Protein AF-A0A7C5RMR7-F1 (afdb_monomer)

Structure (mmCIF, N/CA/C/O backbone):
data_AF-A0A7C5RMR7-F1
#
_entry.id   AF-A0A7C5RMR7-F1
#
loop_
_atom_site.group_PDB
_atom_site.id
_atom_site.type_symbol
_atom_site.label_atom_id
_atom_site.label_alt_id
_atom_site.label_comp_id
_atom_site.label_asym_id
_atom_site.label_entity_id
_atom_site.label_seq_id
_atom_site.pdbx_PDB_ins_code
_atom_site.Cartn_x
_atom_site.Cartn_y
_atom_site.Cartn_z
_atom_site.occupancy
_atom_site.B_iso_or_equiv
_atom_site.auth_seq_id
_atom_site.auth_comp_id
_atom_site.auth_asym_id
_atom_site.auth_atom_id
_atom_site.pdbx_PDB_model_num
ATOM 1 N N . MET A 1 1 ? -46.443 -19.781 33.753 1.00 76.12 1 MET A N 1
ATOM 2 C CA . MET A 1 1 ? -45.156 -20.505 33.642 1.00 76.12 1 MET A CA 1
ATOM 3 C C . MET A 1 1 ? -45.357 -21.743 32.800 1.00 76.12 1 MET A C 1
ATOM 5 O O . MET A 1 1 ? -46.464 -22.269 32.804 1.00 76.12 1 MET A O 1
ATOM 9 N N . GLY A 1 2 ? -44.334 -22.173 32.066 1.00 89.31 2 GLY A N 1
ATOM 10 C CA . GLY A 1 2 ? -44.415 -23.338 31.183 1.00 89.31 2 GLY A CA 1
ATOM 11 C C . GLY A 1 2 ? -43.320 -23.345 30.118 1.00 89.31 2 GLY A C 1
ATOM 12 O O . GLY A 1 2 ? -42.591 -22.364 29.969 1.00 89.31 2 GLY A O 1
ATOM 13 N N . THR A 1 3 ? -43.222 -24.448 29.380 1.00 92.69 3 THR A N 1
ATOM 14 C CA . THR A 1 3 ? -42.296 -24.586 28.251 1.00 92.69 3 THR A CA 1
ATOM 15 C C . THR A 1 3 ? -43.021 -24.261 26.954 1.00 92.69 3 THR A C 1
ATOM 17 O O . THR A 1 3 ? -43.944 -24.967 26.552 1.00 92.69 3 THR A O 1
ATOM 20 N N . TYR A 1 4 ? -42.586 -23.193 26.301 1.00 93.50 4 TYR A N 1
ATOM 21 C CA . TYR A 1 4 ? -43.014 -22.802 24.964 1.00 93.50 4 TYR A CA 1
ATOM 22 C C . TYR A 1 4 ? -41.951 -23.224 23.961 1.00 93.50 4 TYR A C 1
ATOM 24 O O . TYR A 1 4 ? -40.821 -23.522 24.337 1.00 93.50 4 TYR A O 1
ATOM 32 N N . TYR A 1 5 ? -42.298 -23.247 22.681 1.00 93.94 5 TYR A N 1
ATOM 33 C CA . TYR A 1 5 ? -41.353 -23.620 21.640 1.00 93.94 5 TYR A CA 1
ATOM 34 C C . TYR A 1 5 ? -41.314 -22.555 20.562 1.00 93.94 5 TYR A C 1
ATOM 36 O O . TYR A 1 5 ? -42.356 -22.135 20.060 1.00 93.94 5 TYR A O 1
ATOM 44 N N . PHE A 1 6 ? -40.104 -22.167 20.185 1.00 93.88 6 PHE A N 1
ATOM 45 C CA . PHE A 1 6 ? -39.857 -21.440 18.954 1.00 93.88 6 PHE A CA 1
ATOM 46 C C . PHE A 1 6 ? -39.457 -22.434 17.875 1.00 93.88 6 PHE A C 1
ATOM 48 O O . PHE A 1 6 ? -38.632 -23.319 18.102 1.00 93.88 6 PHE A O 1
ATOM 55 N N . GLN A 1 7 ? -40.046 -22.285 16.698 1.00 96.25 7 GLN A N 1
ATOM 56 C CA . GLN A 1 7 ? -39.660 -23.040 15.520 1.00 96.25 7 GLN A CA 1
ATOM 57 C C . GLN A 1 7 ? -39.642 -22.086 14.338 1.00 96.25 7 GLN A C 1
ATOM 59 O O . GLN A 1 7 ? -40.607 -21.357 14.107 1.00 96.25 7 GLN A O 1
ATOM 64 N N . VAL A 1 8 ? -38.522 -22.055 13.625 1.00 94.56 8 VAL A N 1
ATOM 65 C CA . VAL A 1 8 ? -38.357 -21.194 12.460 1.00 94.56 8 VAL A CA 1
ATOM 66 C C . VAL A 1 8 ? -38.666 -22.014 11.221 1.00 94.56 8 VAL A C 1
ATOM 68 O O . VAL A 1 8 ? -38.107 -23.093 11.021 1.00 94.56 8 VAL A O 1
ATOM 71 N N . HIS A 1 9 ? -39.553 -21.487 10.386 1.00 93.56 9 HIS A N 1
ATOM 72 C CA . HIS A 1 9 ? -39.908 -22.080 9.106 1.00 93.56 9 HIS A CA 1
ATOM 73 C C . HIS A 1 9 ? -39.424 -21.162 7.990 1.00 93.56 9 HIS A C 1
ATOM 75 O O . HIS A 1 9 ? -39.854 -20.012 7.896 1.00 93.56 9 HIS A O 1
ATOM 81 N N . PHE A 1 10 ? -38.549 -21.683 7.136 1.00 91.31 10 PHE A N 1
ATOM 82 C CA . PHE A 1 10 ? -38.170 -21.042 5.887 1.00 91.31 10 PHE A CA 1
ATOM 83 C C . PHE A 1 10 ? -38.959 -21.714 4.764 1.00 91.31 10 PHE A C 1
ATOM 85 O O . PHE A 1 10 ? -38.684 -22.874 4.445 1.00 91.31 10 PHE A O 1
ATOM 92 N N . PRO A 1 11 ? -39.972 -21.043 4.188 1.00 93.75 11 PRO A N 1
ATOM 93 C CA . PRO A 1 11 ? -40.719 -21.611 3.080 1.00 93.75 11 PRO A CA 1
ATOM 94 C C . PRO A 1 11 ? -39.814 -21.747 1.856 1.00 93.75 11 PRO A C 1
ATOM 96 O O . PRO A 1 11 ? -38.889 -20.958 1.655 1.00 93.75 11 PRO A O 1
ATOM 99 N N . GLY A 1 12 ? -40.105 -22.742 1.020 1.00 93.88 12 GLY A N 1
ATOM 100 C CA . GLY A 1 12 ? -39.392 -22.908 -0.236 1.00 93.88 12 GLY A CA 1
ATOM 101 C C . GLY A 1 12 ? -39.639 -21.700 -1.135 1.00 93.88 12 GLY A C 1
ATOM 102 O O . GLY A 1 12 ? -40.786 -21.280 -1.301 1.00 93.88 12 GLY A O 1
ATOM 103 N N . GLN A 1 13 ? -38.580 -21.131 -1.706 1.00 94.75 13 GLN A N 1
ATOM 104 C CA . GLN A 1 13 ? -38.682 -19.911 -2.506 1.00 94.75 13 GLN A CA 1
ATOM 105 C C . GLN A 1 13 ? -37.748 -19.929 -3.711 1.00 94.75 13 GLN A C 1
ATOM 107 O O . GLN A 1 13 ? -36.613 -20.395 -3.645 1.00 94.75 13 GLN A O 1
ATOM 112 N N . ASN A 1 14 ? -38.223 -19.364 -4.819 1.00 93.00 14 ASN A N 1
ATOM 113 C CA . ASN A 1 14 ? -37.390 -19.093 -5.981 1.00 93.00 14 ASN A CA 1
ATOM 114 C C . ASN A 1 14 ? -36.712 -17.735 -5.816 1.00 93.00 14 ASN A C 1
ATOM 116 O O . ASN A 1 14 ? -37.390 -16.717 -5.677 1.00 93.00 14 ASN A O 1
ATOM 120 N N . TYR A 1 15 ? -35.386 -17.703 -5.909 1.00 90.12 15 TYR A N 1
ATOM 121 C CA . TYR A 1 15 ? -34.628 -16.460 -5.982 1.00 90.12 15 TYR A CA 1
ATOM 122 C C . TYR A 1 15 ? -33.803 -16.425 -7.265 1.00 90.12 15 TYR A C 1
ATOM 124 O O . TYR A 1 15 ? -33.104 -17.377 -7.606 1.00 90.12 15 TYR A O 1
ATOM 132 N N . THR A 1 16 ? -33.893 -15.315 -7.996 1.00 92.56 16 THR A N 1
ATOM 133 C CA . THR A 1 16 ? -33.165 -15.142 -9.257 1.00 92.56 16 THR A CA 1
ATOM 134 C C . THR A 1 16 ? -31.908 -14.320 -9.031 1.00 92.56 16 THR A C 1
ATOM 136 O O . THR A 1 16 ? -31.962 -13.094 -8.926 1.00 92.56 16 THR A O 1
ATOM 139 N N . TRP A 1 17 ? -30.765 -15.003 -9.008 1.00 87.50 17 TRP A N 1
ATOM 140 C CA . TRP A 1 17 ? -29.445 -14.387 -8.957 1.00 87.50 17 TRP A CA 1
ATOM 141 C C . TRP A 1 17 ? -29.139 -13.711 -10.291 1.00 87.50 17 TRP A C 1
ATOM 143 O O . TRP A 1 17 ? -28.815 -14.361 -11.285 1.00 87.50 17 TRP A O 1
ATOM 153 N N . ARG A 1 18 ? -29.248 -12.380 -10.311 1.00 89.00 18 ARG A N 1
ATOM 154 C CA . ARG A 1 18 ? -28.952 -11.556 -11.497 1.00 89.00 18 ARG A CA 1
ATOM 155 C C . ARG A 1 18 ? -27.457 -11.305 -11.688 1.00 89.00 18 ARG A C 1
ATOM 157 O O . ARG A 1 18 ? -27.029 -10.973 -12.789 1.00 89.00 18 ARG A O 1
ATOM 164 N N . VAL A 1 19 ? -26.673 -11.473 -10.626 1.00 84.25 19 VAL A N 1
ATOM 165 C CA . VAL A 1 19 ? -25.225 -11.260 -10.601 1.00 84.25 19 VAL A CA 1
ATOM 166 C C . VAL A 1 19 ? -24.580 -12.465 -9.929 1.00 84.25 19 VAL A C 1
ATOM 168 O O . VAL A 1 19 ? -25.069 -12.932 -8.901 1.00 84.25 19 VAL A O 1
ATOM 171 N N . ARG A 1 20 ? -23.491 -12.975 -10.510 1.00 79.19 20 ARG A N 1
ATOM 172 C CA . ARG A 1 20 ? -22.702 -14.050 -9.895 1.00 79.19 20 ARG A CA 1
ATOM 173 C C . ARG A 1 20 ? -22.032 -13.523 -8.634 1.00 79.19 20 ARG A C 1
ATOM 175 O O . ARG A 1 20 ? -21.370 -12.487 -8.673 1.00 79.19 20 ARG A O 1
ATOM 182 N N . THR A 1 21 ? -22.182 -14.241 -7.528 1.00 76.62 21 THR A N 1
ATOM 183 C CA . THR A 1 21 ? -21.484 -13.889 -6.287 1.00 76.62 21 THR A CA 1
ATOM 184 C C . THR A 1 21 ? -20.041 -14.382 -6.330 1.00 76.62 21 THR A C 1
ATOM 186 O O . THR A 1 21 ? -19.747 -15.430 -6.902 1.00 76.62 21 THR A O 1
ATOM 189 N N . THR A 1 22 ? -19.126 -13.653 -5.697 1.00 70.25 22 THR A N 1
ATOM 190 C CA . THR A 1 22 ? -17.705 -14.033 -5.621 1.00 70.25 22 THR A CA 1
ATOM 191 C C . THR A 1 22 ? -17.453 -15.250 -4.733 1.00 70.25 22 THR A C 1
ATOM 193 O O . THR A 1 22 ? -16.501 -15.983 -4.972 1.00 70.25 22 THR A O 1
ATOM 196 N N . ARG A 1 23 ? -18.295 -15.488 -3.718 1.00 73.00 23 ARG A N 1
ATOM 197 C CA . ARG A 1 23 ? -18.144 -16.616 -2.778 1.00 73.00 23 ARG A CA 1
ATOM 198 C C . ARG A 1 23 ? -18.863 -17.891 -3.223 1.00 73.00 23 ARG A C 1
ATOM 200 O O . ARG A 1 23 ? -18.540 -18.962 -2.727 1.00 73.00 23 ARG A O 1
ATOM 207 N N . ALA A 1 24 ? -19.809 -17.781 -4.151 1.00 77.00 24 ALA A N 1
ATOM 208 C CA . ALA A 1 24 ? -20.520 -18.909 -4.739 1.00 77.00 24 ALA A CA 1
ATOM 209 C C . ALA A 1 24 ? -20.857 -18.588 -6.210 1.00 77.00 24 ALA A C 1
ATOM 211 O O . ALA A 1 24 ? -21.999 -18.249 -6.533 1.00 77.00 24 ALA A O 1
ATOM 212 N N . PRO A 1 25 ? -19.862 -18.654 -7.117 1.00 75.88 25 PRO A N 1
ATOM 213 C CA . PRO A 1 25 ? -20.024 -18.269 -8.524 1.00 75.88 25 PRO A CA 1
ATOM 214 C C . PRO A 1 25 ? -20.948 -19.206 -9.320 1.00 75.88 25 PRO A C 1
ATOM 216 O O . PRO A 1 25 ? -21.359 -18.869 -10.436 1.00 75.88 25 PRO A O 1
ATOM 219 N N . THR A 1 26 ? -21.280 -20.364 -8.742 1.00 80.81 26 THR A N 1
ATOM 220 C CA . THR A 1 26 ? -22.278 -21.323 -9.229 1.00 80.81 26 THR A CA 1
ATOM 221 C C . THR A 1 26 ? -23.715 -20.862 -8.983 1.00 80.81 26 THR A C 1
ATOM 223 O O . THR A 1 26 ? -24.619 -21.342 -9.661 1.00 80.81 26 THR A O 1
ATOM 226 N N . LEU A 1 27 ? -23.942 -19.905 -8.073 1.00 81.75 27 LEU A N 1
ATOM 227 C CA . LEU A 1 27 ? -25.262 -19.322 -7.845 1.00 81.75 27 LEU A CA 1
ATOM 228 C C . LEU A 1 27 ? -25.542 -18.238 -8.900 1.00 81.75 27 LEU A C 1
ATOM 230 O O . LEU A 1 27 ? -25.147 -17.079 -8.750 1.00 81.75 27 LEU A O 1
ATOM 234 N N . TYR A 1 28 ? -26.188 -18.633 -10.001 1.00 85.62 28 TYR A N 1
ATOM 235 C CA . TYR A 1 28 ? -26.618 -17.744 -11.084 1.00 85.62 28 TYR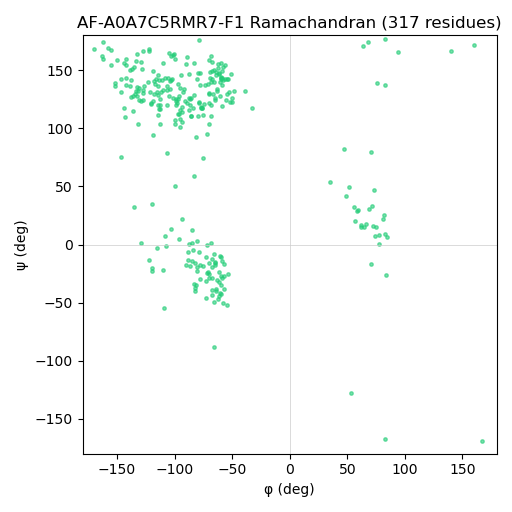 A CA 1
ATOM 236 C C . TYR A 1 28 ? -27.929 -18.227 -11.713 1.00 85.62 28 TYR A C 1
ATOM 238 O O . TYR A 1 28 ? -28.118 -19.425 -11.906 1.00 85.62 28 TYR A O 1
ATOM 246 N N . GLY A 1 29 ? -28.811 -17.293 -12.077 1.00 89.69 29 GLY A N 1
ATOM 247 C CA . GLY A 1 29 ? -30.147 -17.615 -12.579 1.00 89.69 29 GLY A CA 1
ATOM 248 C C . GLY A 1 29 ? -31.150 -17.889 -11.456 1.00 89.69 29 GLY A C 1
ATOM 249 O O . GLY A 1 29 ? -30.916 -17.549 -10.295 1.00 89.69 29 GLY A O 1
ATOM 250 N N . THR A 1 30 ? -32.310 -18.441 -11.808 1.00 92.62 30 THR A N 1
ATOM 251 C CA . THR A 1 30 ? -33.357 -18.782 -10.837 1.00 92.62 30 THR A CA 1
ATOM 252 C C . THR A 1 30 ? -32.990 -20.064 -10.106 1.00 92.62 30 THR A C 1
ATOM 254 O O . THR A 1 30 ? -32.881 -21.121 -10.718 1.00 92.62 30 THR A O 1
ATOM 257 N N . ILE A 1 31 ? -32.807 -19.953 -8.793 1.00 90.19 31 ILE A N 1
ATOM 258 C CA . ILE A 1 31 ? -32.494 -21.063 -7.899 1.00 90.19 31 ILE A CA 1
ATOM 259 C C . ILE A 1 31 ? -33.665 -21.241 -6.949 1.00 90.19 31 ILE A C 1
ATOM 261 O O . ILE A 1 31 ? -34.117 -20.281 -6.318 1.00 90.19 31 ILE A O 1
ATOM 265 N N . TYR A 1 32 ? -34.142 -22.477 -6.858 1.00 92.56 32 TYR A N 1
ATOM 266 C CA . TYR A 1 32 ? -35.108 -22.866 -5.849 1.00 92.56 32 TYR A CA 1
ATOM 267 C C . TYR A 1 32 ? -34.370 -23.205 -4.555 1.00 92.56 32 TYR A C 1
ATOM 269 O O . TYR A 1 32 ? -33.550 -24.119 -4.520 1.00 92.56 32 TYR A O 1
ATOM 277 N N . TYR A 1 33 ? -34.650 -22.443 -3.504 1.00 90.56 33 TYR A N 1
ATOM 278 C CA . TYR A 1 33 ? -34.232 -22.756 -2.147 1.00 90.56 33 TYR A CA 1
ATOM 279 C C . TYR A 1 33 ? -35.301 -23.645 -1.529 1.00 90.56 33 TYR A C 1
ATOM 281 O O . TYR A 1 33 ? -36.448 -23.216 -1.389 1.00 90.56 33 TYR A O 1
ATOM 289 N N . GLU A 1 34 ? -34.931 -24.881 -1.200 1.00 93.56 34 GLU A N 1
ATOM 290 C CA . GLU A 1 34 ? -35.843 -25.850 -0.598 1.00 93.56 34 GLU A CA 1
ATOM 291 C C . GLU A 1 34 ? -36.367 -25.356 0.759 1.00 93.56 34 GLU A C 1
ATOM 293 O O . GLU A 1 34 ? -35.651 -24.659 1.490 1.00 93.56 34 GLU A O 1
ATOM 298 N N . PRO A 1 35 ? -37.619 -25.697 1.114 1.00 95.38 35 PRO A N 1
ATOM 299 C CA . PRO A 1 35 ? -38.146 -25.373 2.426 1.00 95.38 35 PRO A CA 1
ATOM 300 C C . PRO A 1 35 ? -37.302 -26.047 3.505 1.00 95.38 35 PRO A C 1
ATOM 302 O O . PRO A 1 35 ? -36.938 -27.217 3.393 1.00 95.38 35 PRO A O 1
ATOM 305 N N . SER A 1 36 ? -37.046 -25.331 4.591 1.00 94.38 36 SER A N 1
ATOM 306 C CA . SER A 1 36 ? -36.402 -25.902 5.770 1.00 94.38 36 SER A CA 1
ATOM 307 C C . SER A 1 36 ? -37.120 -25.459 7.031 1.00 94.38 36 SER A C 1
ATOM 309 O O . SER A 1 36 ? -37.803 -24.435 7.082 1.00 94.38 36 SER A O 1
ATOM 311 N N . THR A 1 37 ? -37.027 -26.285 8.060 1.00 95.62 37 THR A N 1
ATOM 312 C CA . THR A 1 37 ? -37.648 -26.033 9.353 1.00 95.62 37 THR A CA 1
ATOM 313 C C . THR A 1 37 ? -36.619 -26.342 10.422 1.00 95.62 37 THR A C 1
ATOM 315 O O . THR A 1 37 ? -35.995 -27.401 10.381 1.00 95.62 37 THR A O 1
ATOM 318 N N . SER A 1 38 ? -36.417 -25.411 11.352 1.00 94.38 38 SER A N 1
ATOM 319 C CA . SER A 1 38 ? -35.501 -25.626 12.467 1.00 94.38 38 SER A CA 1
ATOM 320 C C . SER A 1 38 ? -36.048 -26.690 13.417 1.00 94.38 38 SER A C 1
ATOM 322 O O . SER A 1 38 ? -37.254 -26.959 13.471 1.00 94.38 38 SER A O 1
ATOM 324 N N . GLU A 1 39 ? -35.171 -27.235 14.250 1.00 95.50 39 GLU A N 1
ATOM 325 C CA . GLU A 1 39 ? -35.612 -27.918 15.459 1.00 95.50 39 GLU A CA 1
ATOM 326 C C . GLU A 1 39 ? -36.401 -26.953 16.359 1.00 95.50 39 GLU A C 1
ATOM 328 O O . GLU A 1 39 ? -36.273 -25.724 16.266 1.00 95.50 39 GLU A O 1
ATOM 333 N N . LYS A 1 40 ? -37.253 -27.513 17.219 1.00 95.56 40 LYS A N 1
ATOM 334 C CA . LYS A 1 40 ? -38.005 -26.731 18.201 1.00 95.56 40 LYS A CA 1
ATOM 335 C C . LYS A 1 40 ? -37.077 -26.332 19.341 1.00 95.56 40 LYS A C 1
ATOM 337 O O . LYS A 1 40 ? -36.604 -27.192 20.078 1.00 95.56 40 LYS A O 1
ATOM 342 N N . TYR A 1 41 ? -36.875 -25.034 19.523 1.00 94.31 41 TYR A N 1
ATOM 343 C CA . TYR A 1 41 ? -36.130 -24.502 20.655 1.00 94.31 41 TYR A CA 1
ATOM 344 C C . TYR A 1 41 ? -37.073 -24.246 21.831 1.00 94.31 41 TYR A C 1
ATOM 346 O O . TYR A 1 41 ? -38.036 -23.487 21.705 1.00 94.31 41 TYR A O 1
ATOM 354 N N . ALA A 1 42 ? -36.807 -24.884 22.968 1.00 94.56 42 ALA A N 1
ATOM 355 C CA . ALA A 1 42 ? -37.616 -24.743 24.171 1.00 94.56 42 ALA A CA 1
ATOM 356 C C . ALA A 1 42 ? -37.323 -23.411 24.884 1.00 94.56 42 ALA A C 1
ATOM 358 O O . ALA A 1 42 ? -36.215 -23.180 25.365 1.00 94.56 42 ALA A O 1
ATOM 359 N N . LEU A 1 43 ? -38.335 -22.553 25.006 1.00 88.56 43 LEU A N 1
ATOM 360 C CA . LEU A 1 43 ? -38.339 -21.403 25.903 1.00 88.56 43 LEU A CA 1
ATOM 361 C C . LEU A 1 43 ? -39.024 -21.788 27.214 1.00 88.56 43 LEU A C 1
ATOM 363 O O . LEU A 1 43 ? -40.247 -21.923 27.277 1.00 88.56 43 LEU A O 1
ATOM 367 N N . VAL A 1 44 ? -38.238 -21.923 28.275 1.00 91.00 44 VAL A N 1
ATOM 368 C CA . VAL A 1 44 ? -38.759 -22.177 29.620 1.00 91.00 44 VAL A CA 1
ATOM 369 C C . VAL A 1 44 ? -39.103 -20.844 30.280 1.00 91.00 44 VAL A C 1
ATOM 371 O O . VAL A 1 44 ? -38.222 -20.052 30.606 1.00 91.00 44 VAL A O 1
ATOM 374 N N . VAL A 1 45 ? -40.396 -20.585 30.477 1.00 88.25 45 VAL A N 1
ATOM 375 C CA . VAL A 1 45 ? -40.884 -19.391 31.178 1.00 88.25 45 VAL A CA 1
ATOM 376 C C . VAL A 1 45 ? -41.093 -19.735 32.650 1.00 88.25 45 VAL A C 1
ATOM 378 O O . VAL A 1 45 ? -42.062 -20.412 33.013 1.00 88.25 45 VAL A O 1
ATOM 381 N N . GLN A 1 46 ? -40.182 -19.247 33.484 1.00 88.44 46 GLN A N 1
ATOM 382 C CA . GLN A 1 46 ? -40.143 -19.444 34.935 1.00 88.44 46 GLN A CA 1
ATOM 383 C C . GLN A 1 46 ? -40.708 -18.237 35.708 1.00 88.44 46 GLN A C 1
ATOM 385 O O . GLN A 1 46 ? -40.810 -17.145 35.154 1.00 88.44 46 GLN A O 1
ATOM 390 N N . ALA A 1 47 ? -41.119 -18.448 36.969 1.00 86.50 47 ALA A N 1
ATOM 391 C CA . ALA A 1 47 ? -41.581 -17.381 37.875 1.00 86.50 47 ALA A CA 1
ATOM 392 C C . ALA A 1 47 ? -40.445 -16.434 38.209 1.00 86.50 47 ALA A C 1
ATOM 394 O O . ALA A 1 47 ? -40.589 -15.217 38.160 1.00 86.50 47 ALA A O 1
ATOM 395 N N . GLU A 1 48 ? -39.338 -17.059 38.600 1.00 87.31 48 GLU A N 1
ATOM 396 C CA . GLU A 1 48 ? -38.192 -16.376 39.146 1.00 87.31 48 GLU A CA 1
ATOM 397 C C . GLU A 1 48 ? -37.412 -15.768 37.992 1.00 87.31 48 GLU A C 1
ATOM 399 O O . GLU A 1 48 ? -37.006 -16.500 37.081 1.00 87.31 48 GLU A O 1
ATOM 404 N N . PRO A 1 49 ? -37.193 -14.447 37.985 1.00 81.12 49 PRO A N 1
ATOM 405 C CA . PRO A 1 49 ? -36.336 -13.823 36.998 1.00 81.12 49 PRO A CA 1
ATOM 406 C C . PRO A 1 49 ? -34.982 -14.533 36.981 1.00 81.12 49 PRO A C 1
ATOM 408 O O . PRO A 1 49 ? -34.369 -14.753 38.026 1.00 81.12 49 PRO A O 1
ATOM 411 N N . THR A 1 50 ? -34.494 -14.892 35.794 1.00 78.88 50 THR A N 1
ATOM 412 C CA . THR A 1 50 ? -33.095 -15.305 35.669 1.00 78.88 50 THR A CA 1
ATOM 413 C C . THR A 1 50 ? -32.206 -14.180 36.201 1.00 78.88 50 THR A C 1
ATOM 415 O O . THR A 1 50 ? -32.525 -13.009 35.950 1.00 78.88 50 THR A O 1
ATOM 418 N N . PRO A 1 51 ? -31.092 -14.494 36.887 1.00 79.69 51 PRO A N 1
ATOM 419 C CA . PRO A 1 51 ? -30.145 -13.475 37.308 1.00 79.69 51 PRO A CA 1
ATOM 420 C C . PRO A 1 51 ? -29.784 -12.596 36.113 1.00 79.69 51 PRO A C 1
ATOM 422 O O . PRO A 1 51 ? -29.405 -13.102 35.052 1.00 79.69 51 PRO A O 1
ATOM 425 N N . LYS A 1 52 ? -29.937 -11.276 36.260 1.00 78.06 52 LYS A N 1
ATOM 426 C CA . LYS A 1 52 ? -29.373 -10.352 35.275 1.00 78.06 52 LYS A CA 1
ATOM 427 C C . LYS A 1 52 ? -27.874 -10.617 35.225 1.00 78.06 52 LYS A C 1
ATOM 429 O O . LYS A 1 52 ? -27.273 -10.874 36.269 1.00 78.06 52 LYS A O 1
ATOM 434 N N . HIS A 1 53 ? -27.288 -10.562 34.030 1.00 75.56 53 HIS A N 1
ATOM 435 C CA . HIS A 1 53 ? -25.836 -10.609 33.916 1.00 75.56 53 HIS A CA 1
ATOM 436 C C . HIS A 1 53 ? -25.257 -9.571 34.890 1.00 75.56 53 HIS A C 1
ATOM 438 O O . HIS A 1 53 ? -25.669 -8.408 34.814 1.00 75.56 53 HIS A O 1
ATOM 444 N N . PRO A 1 54 ? -24.396 -9.978 35.838 1.00 79.06 54 PRO A N 1
ATOM 445 C CA . PRO A 1 54 ? -23.895 -9.065 36.849 1.00 79.06 54 PRO A CA 1
ATOM 446 C C . PRO A 1 54 ? -23.074 -7.969 36.173 1.00 79.06 54 PRO A C 1
ATOM 448 O O . PRO A 1 54 ? -22.419 -8.213 35.157 1.00 79.06 54 PRO A O 1
ATOM 451 N N . GLY A 1 55 ? -23.138 -6.763 36.723 1.00 77.38 55 GLY A N 1
ATOM 452 C CA . GLY A 1 55 ? -22.264 -5.686 36.286 1.00 77.38 55 GLY A CA 1
ATOM 453 C C . GLY A 1 55 ? -20.818 -5.932 36.705 1.00 77.38 55 GLY A C 1
ATOM 454 O O . GLY A 1 55 ? -20.558 -6.694 37.642 1.00 77.38 55 GLY A O 1
ATOM 455 N N . PHE A 1 56 ? -19.876 -5.287 36.023 1.00 82.50 56 PHE A N 1
ATOM 456 C CA . PHE A 1 56 ? -18.466 -5.375 36.387 1.00 82.50 56 PHE A CA 1
ATOM 457 C C . PHE A 1 56 ? -18.140 -4.338 37.470 1.00 82.50 56 PHE A C 1
ATOM 459 O O . PHE A 1 56 ? -18.424 -3.154 37.278 1.00 82.50 56 PHE A O 1
ATOM 466 N N . PRO A 1 57 ? -17.548 -4.739 38.613 1.00 83.38 57 PRO A N 1
ATOM 467 C CA . PRO A 1 57 ? -17.153 -3.781 39.639 1.00 83.38 57 PRO A CA 1
ATOM 468 C C . PRO A 1 57 ? -16.094 -2.823 39.087 1.00 83.38 57 PRO A C 1
ATOM 470 O O . PRO A 1 57 ? -15.315 -3.193 38.205 1.00 83.38 57 PRO A O 1
ATOM 473 N N . LEU A 1 58 ? -16.051 -1.602 39.620 1.00 78.50 58 LEU A N 1
ATOM 474 C CA . LEU A 1 58 ? -14.969 -0.664 39.325 1.00 78.50 58 LEU A CA 1
ATOM 475 C C . LEU A 1 58 ? -13.623 -1.252 39.787 1.00 78.50 58 LEU A C 1
ATOM 477 O O . LEU A 1 58 ? -13.586 -1.993 40.777 1.00 78.50 58 LEU A O 1
ATOM 481 N N . PRO A 1 59 ? -12.516 -0.944 39.091 1.00 71.44 59 PRO A N 1
ATOM 482 C CA . PRO A 1 59 ? -11.210 -1.437 39.485 1.00 71.44 59 PRO A CA 1
ATOM 483 C C . PRO A 1 59 ? -10.791 -0.761 40.795 1.00 71.44 59 PRO A C 1
ATOM 485 O O . PRO A 1 59 ? -11.057 0.418 41.011 1.00 71.44 59 PRO A O 1
ATOM 488 N N . GLN A 1 60 ? -10.115 -1.508 41.669 1.00 75.06 60 GLN A N 1
ATOM 489 C CA . GLN A 1 60 ? -9.453 -0.939 42.855 1.00 75.06 60 GLN A CA 1
ATOM 490 C C . GLN A 1 60 ? -8.018 -0.478 42.557 1.00 75.06 60 GLN A C 1
ATOM 492 O O . GLN A 1 60 ? -7.361 0.113 43.409 1.00 75.06 60 GLN A O 1
ATOM 497 N N . GLU A 1 61 ? -7.527 -0.769 41.354 1.00 65.06 61 GLU A N 1
ATOM 498 C CA . GLU A 1 61 ? -6.209 -0.393 40.856 1.00 65.06 61 GLU A CA 1
ATOM 499 C C . GLU A 1 61 ? -6.300 0.758 39.853 1.00 65.06 61 GLU A C 1
ATOM 501 O O . GLU A 1 61 ? -7.364 1.048 39.298 1.00 65.06 61 GLU A O 1
ATOM 506 N N . PHE A 1 62 ? -5.154 1.380 39.574 1.00 62.19 62 PHE A N 1
ATOM 507 C CA . PHE A 1 62 ? -5.052 2.351 38.496 1.00 62.19 62 PHE A CA 1
ATOM 508 C C . PHE A 1 62 ? -5.435 1.715 37.166 1.00 62.19 62 PHE A C 1
ATOM 510 O O . PHE A 1 62 ? -4.789 0.793 36.670 1.00 62.19 62 PHE A O 1
ATOM 517 N N . TRP A 1 63 ? -6.479 2.264 36.562 1.00 63.66 63 TRP A N 1
ATOM 518 C CA . TRP A 1 63 ? -6.886 1.899 35.227 1.00 63.66 63 TRP A CA 1
ATOM 519 C C . TRP A 1 63 ? -6.092 2.724 34.219 1.00 63.66 63 TRP A C 1
ATOM 521 O O . TRP A 1 63 ? -6.247 3.936 34.094 1.00 63.66 63 TRP A O 1
ATOM 531 N N . THR A 1 64 ? -5.207 2.043 33.508 1.00 55.94 64 THR A N 1
ATOM 532 C CA . THR A 1 64 ? -4.326 2.646 32.518 1.00 55.94 64 THR A CA 1
ATOM 533 C C . THR A 1 64 ? -4.571 2.034 31.157 1.00 55.94 64 THR A C 1
ATOM 535 O O . THR A 1 64 ? -3.590 1.899 30.461 1.00 55.94 64 THR A O 1
ATOM 538 N N . ARG A 1 65 ? -5.798 1.642 30.749 1.00 56.59 65 ARG A N 1
ATOM 539 C CA . ARG A 1 65 ? -6.109 0.979 29.445 1.00 56.59 65 ARG A CA 1
ATOM 540 C C . ARG A 1 65 ? -7.502 1.222 28.913 1.00 56.59 65 ARG A C 1
ATOM 542 O O . ARG A 1 65 ? -8.348 1.038 29.729 1.00 56.59 65 ARG A O 1
ATOM 549 N N . PRO A 1 66 ? -7.821 1.503 27.634 1.00 58.03 66 PRO A N 1
ATOM 550 C CA . PRO A 1 66 ? -9.214 1.737 27.200 1.00 58.03 66 PRO A CA 1
ATOM 551 C C . PRO A 1 66 ? -10.257 0.805 27.869 1.00 58.03 66 PRO A C 1
ATOM 553 O O . PRO A 1 66 ? -10.022 -0.401 27.981 1.00 58.03 66 PRO A O 1
ATOM 556 N N . VAL A 1 67 ? -11.365 1.361 28.388 1.00 65.81 67 VAL A N 1
ATOM 557 C CA . VAL A 1 67 ? -12.384 0.595 29.128 1.00 65.81 67 VAL A CA 1
ATOM 558 C C . VAL A 1 67 ? -13.090 -0.275 28.111 1.00 65.81 67 VAL A C 1
ATOM 560 O O . VAL A 1 67 ? -13.649 0.262 27.162 1.00 65.81 67 VAL A O 1
ATOM 563 N N . ASP A 1 68 ? -13.083 -1.594 28.283 1.00 67.50 68 ASP A N 1
ATOM 564 C CA . ASP A 1 68 ? -13.817 -2.466 27.370 1.00 67.50 68 ASP A CA 1
ATOM 565 C C . ASP A 1 68 ? -15.289 -2.022 27.298 1.00 67.50 68 ASP A C 1
ATOM 567 O O . ASP A 1 68 ? -15.944 -1.848 28.325 1.00 67.50 68 ASP A O 1
ATOM 571 N N . SER A 1 69 ? -15.814 -1.842 26.082 1.00 65.88 69 SER A N 1
ATOM 572 C CA . SER A 1 69 ? -17.199 -1.405 25.849 1.00 65.88 69 SER A CA 1
ATOM 573 C C . SER A 1 69 ? -18.264 -2.308 26.493 1.00 65.88 69 SER A C 1
ATOM 575 O O . SER A 1 69 ? -19.414 -1.904 26.650 1.00 65.88 69 SER A O 1
ATOM 577 N N . GLN A 1 70 ? -17.902 -3.533 26.881 1.00 72.62 70 GLN A N 1
ATOM 578 C CA . GLN A 1 70 ? -18.783 -4.450 27.597 1.00 72.62 70 GLN A CA 1
ATOM 579 C C . GLN A 1 70 ? -18.919 -4.124 29.096 1.00 72.62 70 GLN A C 1
ATOM 581 O O . GLN A 1 70 ? -19.891 -4.562 29.715 1.00 72.62 70 GLN A O 1
ATOM 586 N N . MET A 1 71 ? -18.005 -3.337 29.678 1.00 75.69 71 MET A N 1
ATOM 587 C CA . MET A 1 71 ? -18.008 -2.927 31.091 1.00 75.69 71 MET A CA 1
ATOM 588 C C . MET A 1 71 ? -18.925 -1.718 31.328 1.00 75.69 71 MET A C 1
ATOM 590 O O . MET A 1 71 ? -18.485 -0.665 31.780 1.00 75.69 71 MET A O 1
ATOM 594 N N . ARG A 1 72 ? -20.215 -1.858 31.000 1.00 72.50 72 ARG A N 1
ATOM 595 C CA . ARG A 1 72 ? -21.206 -0.761 30.976 1.00 72.50 72 ARG A CA 1
ATOM 596 C C . ARG A 1 72 ? -21.304 0.037 32.277 1.00 72.50 72 ARG A C 1
ATOM 598 O O . ARG A 1 72 ? -21.688 1.197 32.251 1.00 72.50 72 ARG A O 1
ATOM 605 N N . GLU A 1 73 ? -20.955 -0.564 33.410 1.00 78.69 73 GLU A N 1
ATOM 606 C CA . GLU A 1 73 ? -20.990 0.067 34.732 1.00 78.69 73 GLU A CA 1
ATOM 607 C C . GLU A 1 73 ? -19.877 1.112 34.938 1.00 78.69 73 GLU A C 1
ATOM 609 O O . GLU A 1 73 ? -19.917 1.871 35.903 1.00 78.69 73 GLU A O 1
ATOM 614 N N . TRP A 1 74 ? -18.901 1.180 34.028 1.00 74.94 74 TRP A N 1
ATOM 615 C CA . TRP A 1 74 ? -17.735 2.065 34.098 1.00 74.94 74 TRP A CA 1
ATOM 616 C C . TRP A 1 74 ? -17.942 3.399 33.350 1.00 74.94 74 TRP A C 1
ATOM 618 O O . TRP A 1 74 ? -16.983 4.085 33.002 1.00 74.94 74 TRP A O 1
ATOM 628 N N . TRP A 1 75 ? -19.196 3.807 33.135 1.00 63.72 75 TRP A N 1
ATOM 629 C CA . TRP A 1 75 ? -19.595 5.077 32.504 1.00 63.72 75 TRP A CA 1
ATOM 630 C C . TRP A 1 75 ? -19.109 6.342 33.253 1.00 63.72 75 TRP A C 1
ATOM 632 O O . TRP A 1 75 ? -19.150 7.446 32.710 1.00 63.72 75 TRP A O 1
ATOM 642 N N . VAL A 1 76 ? -18.565 6.174 34.465 1.00 65.94 76 VAL A N 1
ATOM 643 C CA . VAL A 1 76 ? -17.944 7.211 35.315 1.00 65.94 76 VAL A CA 1
ATOM 644 C C . VAL A 1 76 ? -16.580 7.721 34.819 1.00 65.94 76 VAL A C 1
ATOM 646 O O . VAL A 1 76 ? -15.978 8.579 35.467 1.00 65.94 76 VAL A O 1
ATOM 649 N N . ALA A 1 77 ? -16.079 7.197 33.692 1.00 62.22 77 ALA A N 1
ATOM 650 C CA . ALA A 1 77 ? -14.771 7.518 33.106 1.00 62.22 77 ALA A CA 1
ATOM 651 C C . ALA A 1 77 ? -14.625 8.972 32.601 1.00 62.22 77 ALA A C 1
ATOM 653 O O . ALA A 1 77 ? -13.520 9.394 32.273 1.00 62.22 77 ALA A O 1
ATOM 654 N N . GLY A 1 78 ? -15.717 9.744 32.587 1.00 57.78 78 GLY A N 1
ATOM 655 C CA . GLY A 1 78 ? -15.696 11.203 32.524 1.00 57.78 78 GLY A CA 1
ATOM 656 C C . GLY A 1 78 ? -15.263 11.827 31.205 1.00 57.78 78 GLY A C 1
ATOM 657 O O . GLY A 1 78 ? -14.162 12.357 31.089 1.00 57.78 78 GLY A O 1
ATOM 658 N N . ASN A 1 79 ? -16.194 11.873 30.256 1.00 56.19 79 ASN A N 1
ATOM 659 C CA . ASN A 1 79 ? -16.039 12.542 28.971 1.00 56.19 79 ASN A CA 1
ATOM 660 C C . ASN A 1 79 ? -17.055 13.686 28.825 1.00 56.19 79 ASN A C 1
ATOM 662 O O . ASN A 1 79 ? -18.223 13.529 29.177 1.00 56.19 79 ASN A O 1
ATOM 666 N N . TRP A 1 80 ? -16.616 14.827 28.293 1.00 54.22 80 TRP A N 1
ATOM 667 C CA . TRP A 1 80 ? -17.441 16.024 28.124 1.00 54.22 80 TRP A CA 1
ATOM 668 C C . TRP A 1 80 ? -17.204 16.634 26.745 1.00 54.22 80 TRP A C 1
ATOM 670 O O . TRP A 1 80 ? -16.068 16.910 26.366 1.00 54.22 80 TRP A O 1
ATOM 680 N N . LEU A 1 81 ? -18.282 16.872 25.996 1.00 49.59 81 LEU A N 1
ATOM 681 C CA . LEU A 1 81 ? -18.214 17.478 24.658 1.00 49.59 81 LEU A CA 1
ATOM 682 C C . LEU A 1 81 ? -18.113 19.014 24.691 1.00 49.59 81 LEU A C 1
ATOM 684 O O . LEU A 1 81 ? -17.792 19.631 23.678 1.00 49.59 81 LEU A O 1
ATOM 688 N N . ALA A 1 82 ? -18.414 19.624 25.838 1.00 50.78 82 ALA A N 1
ATOM 689 C CA . ALA A 1 82 ? -18.327 21.054 26.115 1.00 50.78 82 ALA A CA 1
ATOM 690 C C . ALA A 1 82 ? -18.216 21.274 27.633 1.00 50.78 82 ALA A C 1
ATOM 692 O O . ALA A 1 82 ? -18.452 20.343 28.408 1.00 50.78 82 ALA A O 1
ATOM 693 N N . ASP A 1 83 ? -17.905 22.503 28.053 1.00 57.00 83 ASP A N 1
ATOM 694 C CA . ASP A 1 83 ? -17.885 22.867 29.471 1.00 57.00 83 ASP A CA 1
ATOM 695 C C . ASP A 1 83 ? -19.244 22.553 30.122 1.00 57.00 83 ASP A C 1
ATOM 697 O O . ASP A 1 83 ? -20.280 23.042 29.647 1.00 57.00 83 ASP A O 1
ATOM 701 N N . PRO A 1 84 ? -19.285 21.752 31.203 1.00 57.53 84 PRO A N 1
ATOM 702 C CA . PRO A 1 84 ? -20.542 21.465 31.866 1.00 57.53 84 PRO A CA 1
ATOM 703 C C . PRO A 1 84 ? -21.084 22.745 32.527 1.00 57.53 84 PRO A C 1
ATOM 705 O O . PRO A 1 84 ? -20.302 23.539 33.066 1.00 57.53 84 PRO A O 1
ATOM 708 N N . PRO A 1 85 ? -22.411 22.978 32.521 1.00 60.81 85 PRO A N 1
ATOM 709 C CA . PRO A 1 85 ? -23.005 24.159 33.138 1.00 60.81 85 PRO A CA 1
ATOM 710 C C . PRO A 1 85 ? -22.544 24.347 34.588 1.00 60.81 85 PRO A C 1
ATOM 712 O O . PRO A 1 85 ? -22.697 23.464 35.430 1.00 60.81 85 PRO A O 1
ATOM 715 N N . GLY A 1 86 ? -21.957 25.510 34.879 1.00 73.94 86 GLY A N 1
ATOM 716 C CA . GLY A 1 86 ? -21.425 25.821 36.209 1.00 73.94 86 GLY A CA 1
ATOM 717 C C . GLY A 1 86 ? -20.140 25.073 36.587 1.00 73.94 86 GLY A C 1
ATOM 718 O O . GLY A 1 86 ? -19.811 25.041 37.769 1.00 73.94 86 GLY A O 1
ATOM 719 N N . LEU A 1 87 ? -19.427 24.476 35.618 1.00 67.06 87 LEU A N 1
ATOM 720 C CA . LEU A 1 87 ? -18.208 23.668 35.816 1.00 67.06 87 LEU A CA 1
ATOM 721 C C . LEU A 1 87 ? -18.400 22.487 36.780 1.00 67.06 87 LEU A C 1
ATOM 723 O O . LEU A 1 87 ? -17.444 21.942 37.331 1.00 67.06 87 LEU A O 1
ATOM 727 N N . TYR A 1 88 ? -19.652 22.088 36.983 1.00 70.56 88 TYR A N 1
ATOM 728 C CA . TYR A 1 88 ? -20.025 20.968 37.822 1.00 70.56 88 TYR A CA 1
ATOM 729 C C . TYR A 1 88 ? -20.150 19.717 36.954 1.00 70.56 88 TYR A C 1
ATOM 731 O O . TYR A 1 88 ? -20.974 19.673 36.047 1.00 70.56 88 TYR A O 1
ATOM 739 N N . ALA A 1 89 ? -19.328 18.707 37.238 1.00 58.50 89 ALA A N 1
ATOM 740 C CA . ALA A 1 89 ? -19.230 17.463 36.476 1.00 58.50 89 ALA A CA 1
ATOM 741 C C . ALA A 1 89 ? -19.881 16.297 37.252 1.00 58.50 89 ALA A C 1
ATOM 743 O O . ALA A 1 89 ? -19.170 15.531 37.912 1.00 58.50 89 ALA A O 1
ATOM 744 N N . PRO A 1 90 ? -21.224 16.170 37.252 1.00 61.25 90 PRO A N 1
ATOM 745 C CA . PRO A 1 90 ? -21.892 15.087 37.957 1.00 61.25 90 PRO A CA 1
ATOM 746 C C . PRO A 1 90 ? -21.524 13.734 37.343 1.00 61.25 90 PRO A C 1
ATOM 748 O O . PRO A 1 90 ? -21.317 13.617 36.138 1.00 61.25 90 PRO A O 1
ATOM 751 N N . TYR A 1 91 ? -21.489 12.707 38.192 1.00 62.44 91 TYR A N 1
ATOM 752 C CA . TYR A 1 91 ? -21.262 11.311 37.811 1.00 62.44 91 TYR A CA 1
ATOM 753 C C . TYR A 1 91 ? -19.876 10.952 37.252 1.00 62.44 91 TYR A C 1
ATOM 755 O O . TYR A 1 91 ? -19.691 9.867 36.704 1.00 6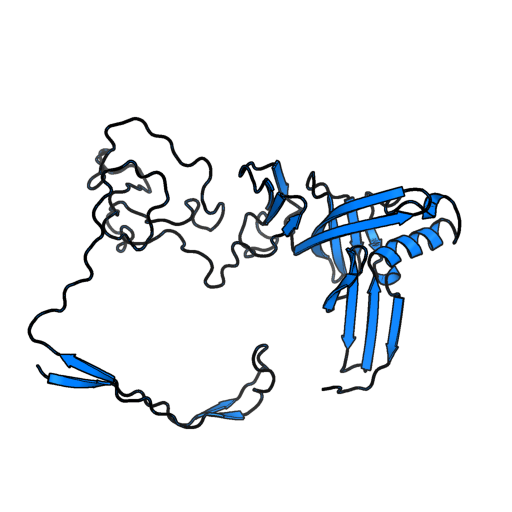2.44 91 TYR A O 1
ATOM 763 N N . ASN A 1 92 ? -18.885 11.811 37.477 1.00 61.22 92 ASN A N 1
ATOM 764 C CA . ASN A 1 92 ? -17.480 11.469 37.308 1.00 61.22 92 ASN A CA 1
ATOM 765 C C . ASN A 1 92 ? -16.862 11.094 38.650 1.00 61.22 92 ASN A C 1
ATOM 767 O O . ASN A 1 92 ? -17.076 11.781 39.651 1.00 61.22 92 ASN A O 1
ATOM 771 N N . VAL A 1 93 ? -16.035 10.051 38.660 1.00 60.41 93 VAL A N 1
ATOM 772 C CA . VAL A 1 93 ? -15.156 9.783 39.801 1.00 60.41 93 VAL A CA 1
ATOM 773 C C . VAL A 1 93 ? -13.802 10.398 39.491 1.00 60.41 93 VAL A C 1
ATOM 775 O O . VAL A 1 93 ? -13.021 9.874 38.700 1.00 60.41 93 VAL A O 1
ATOM 778 N N . GLY A 1 94 ? -13.577 11.562 40.096 1.00 53.47 94 GLY A N 1
ATOM 779 C CA . GLY A 1 94 ? -12.315 12.275 40.039 1.00 53.47 94 GLY A CA 1
ATOM 780 C C . GLY A 1 94 ? -11.215 11.464 40.737 1.00 53.47 94 GLY A C 1
ATOM 781 O O . GLY A 1 94 ? -11.376 11.104 41.900 1.00 53.47 94 GLY A O 1
ATOM 782 N N . PRO A 1 95 ? -10.112 11.151 40.066 1.00 50.91 95 PRO A N 1
ATOM 783 C CA . PRO A 1 95 ? -8.949 10.521 40.688 1.00 50.91 95 PRO A CA 1
ATOM 784 C C . PRO A 1 95 ? -8.275 11.440 41.721 1.00 50.91 95 PRO A C 1
ATOM 786 O O . PRO A 1 95 ? -8.095 12.631 41.480 1.00 50.91 95 PRO A O 1
ATOM 789 N N . GLU A 1 96 ? -7.843 10.885 42.856 1.00 59.88 96 GLU A N 1
ATOM 790 C CA . GLU A 1 96 ? -7.185 11.644 43.940 1.00 59.88 96 GLU A CA 1
ATOM 791 C C . GLU A 1 96 ? -5.660 11.827 43.742 1.00 59.88 96 GLU A C 1
ATOM 793 O O . GLU A 1 96 ? -4.950 12.234 44.660 1.00 59.88 96 GLU A O 1
ATOM 798 N N . THR A 1 97 ? -5.118 11.530 42.553 1.00 39.59 97 THR A N 1
ATOM 799 C CA . THR A 1 97 ? -3.664 11.540 42.280 1.00 39.59 97 THR A CA 1
ATOM 800 C C . THR A 1 97 ? -3.325 12.040 40.863 1.00 39.59 97 THR A C 1
ATOM 802 O O . THR A 1 97 ? -4.147 11.862 39.970 1.00 39.59 97 THR A O 1
ATOM 805 N N . PRO A 1 98 ? -2.110 12.570 40.598 1.00 38.34 98 PRO A N 1
ATOM 806 C CA . PRO A 1 98 ? -1.683 13.031 39.265 1.00 38.34 98 PRO A CA 1
ATOM 807 C C . PRO A 1 98 ? -1.692 11.928 38.183 1.00 38.34 98 PRO A C 1
ATOM 809 O O . PRO A 1 98 ? -1.312 10.791 38.457 1.00 38.34 98 PRO A O 1
ATOM 812 N N . HIS A 1 99 ? -2.068 12.268 36.941 1.00 43.28 99 HIS A N 1
ATOM 813 C CA . HIS A 1 99 ? -2.250 11.318 35.827 1.00 43.28 99 HIS A CA 1
ATOM 814 C C . HIS A 1 99 ? -1.047 11.137 34.909 1.00 43.28 99 HIS A C 1
ATOM 816 O O . HIS A 1 99 ? -0.380 12.101 34.540 1.00 43.28 99 HIS A O 1
ATOM 822 N N . LEU A 1 100 ? -0.895 9.906 34.411 1.00 36.62 100 LEU A N 1
ATOM 823 C CA . LEU A 1 100 ? -0.212 9.579 33.160 1.00 36.62 100 LEU A CA 1
ATOM 824 C C . LEU A 1 100 ? -1.258 9.031 32.174 1.00 36.62 100 LEU A C 1
ATOM 826 O O . LEU A 1 100 ? -1.876 8.000 32.435 1.00 36.62 100 LEU A O 1
ATOM 830 N N . LEU A 1 101 ? -1.477 9.741 31.064 1.00 42.72 101 LEU A N 1
ATOM 831 C CA . LEU A 1 101 ? -2.309 9.292 29.944 1.00 42.72 101 LEU A CA 1
ATOM 832 C C . LEU A 1 101 ? -1.505 8.388 28.999 1.00 42.72 101 LEU A C 1
ATOM 834 O O . LEU A 1 101 ? -0.280 8.463 28.925 1.00 42.72 101 LEU A O 1
ATOM 838 N N . TRP A 1 102 ? -2.223 7.545 28.258 1.00 45.22 102 TRP A N 1
ATOM 839 C CA . TRP A 1 102 ? -1.690 6.710 27.183 1.00 45.22 102 TRP A CA 1
ATOM 840 C C . TRP A 1 102 ? -0.821 7.508 26.217 1.00 45.22 102 TRP A C 1
ATOM 842 O O . TRP A 1 102 ? -1.244 8.544 25.714 1.00 45.22 102 TRP A O 1
ATOM 852 N N . ALA A 1 103 ? 0.366 6.986 25.902 1.00 48.94 103 ALA A N 1
ATOM 853 C CA . ALA A 1 103 ? 1.279 7.649 24.977 1.00 48.94 103 ALA A CA 1
ATOM 854 C C . ALA A 1 103 ? 0.778 7.633 23.520 1.00 48.94 103 ALA A C 1
ATOM 856 O O . ALA A 1 103 ? 1.168 8.509 22.752 1.00 48.94 103 ALA A O 1
ATOM 857 N N . LYS A 1 104 ? -0.069 6.660 23.133 1.00 53.16 104 LYS A N 1
ATOM 858 C CA . LYS A 1 104 ? -0.666 6.570 21.788 1.00 53.16 104 LYS A CA 1
ATOM 859 C C . LYS A 1 104 ? -2.089 5.986 21.818 1.00 53.16 104 LYS A C 1
ATOM 861 O O . LYS A 1 104 ? -2.276 4.937 22.439 1.00 53.16 104 LYS A O 1
ATOM 866 N N . PRO A 1 105 ? -3.074 6.622 21.154 1.00 56.91 105 PRO A N 1
ATOM 867 C CA . PRO A 1 105 ? -4.414 6.064 20.966 1.00 56.91 105 PRO A CA 1
ATOM 868 C C . PRO A 1 105 ? -4.381 4.720 20.227 1.00 56.91 105 PRO A C 1
ATOM 870 O O . PRO A 1 105 ? -3.524 4.497 19.372 1.00 56.91 105 PRO A O 1
ATOM 873 N N . LEU A 1 106 ? -5.345 3.839 20.518 1.00 53.00 106 LEU A N 1
ATOM 874 C CA . LEU A 1 106 ? -5.468 2.528 19.863 1.00 53.00 106 LEU A CA 1
ATOM 875 C C . LEU A 1 106 ? -5.740 2.663 18.351 1.00 53.00 106 LEU A C 1
ATOM 877 O O . LEU A 1 106 ? -5.359 1.800 17.563 1.00 53.00 106 LEU A O 1
ATOM 881 N N . ILE A 1 107 ? -6.428 3.740 17.961 1.00 56.50 107 ILE A N 1
ATOM 882 C CA . ILE A 1 107 ? -6.820 4.059 16.591 1.00 56.50 107 ILE A CA 1
ATOM 883 C C . ILE A 1 107 ? -6.727 5.573 16.417 1.00 56.50 107 ILE A C 1
ATOM 885 O O . ILE A 1 107 ? -7.464 6.318 17.060 1.00 56.50 107 ILE A O 1
ATOM 889 N N . GLU A 1 108 ? -5.856 6.024 15.523 1.00 55.12 108 GLU A N 1
ATOM 890 C CA . GLU A 1 108 ? -5.786 7.422 15.110 1.00 55.12 108 GLU A CA 1
ATOM 891 C C . GLU A 1 108 ? -6.545 7.571 13.783 1.00 55.12 108 GLU A C 1
ATOM 893 O O . GLU A 1 108 ? -6.214 6.921 12.796 1.00 55.12 108 GLU A O 1
ATOM 898 N N . GLY A 1 109 ? -7.595 8.397 13.746 1.00 50.06 109 GLY A N 1
ATOM 899 C CA . GLY A 1 109 ? -8.262 8.751 12.489 1.00 50.06 109 GLY A CA 1
ATOM 900 C C . GLY A 1 109 ? -9.291 7.754 11.933 1.00 50.06 109 GLY A C 1
ATOM 901 O O . GLY A 1 109 ? -9.603 7.773 10.739 1.00 50.06 109 GLY A O 1
ATOM 902 N N . ALA A 1 110 ? -9.896 6.938 12.797 1.00 44.56 110 ALA A N 1
ATOM 903 C CA . ALA A 1 110 ? -11.318 6.659 12.627 1.00 44.56 110 ALA A CA 1
ATOM 904 C C . ALA A 1 110 ? -12.098 7.953 12.913 1.00 44.56 110 ALA A C 1
ATOM 906 O O . ALA A 1 110 ? -11.597 8.826 13.616 1.00 44.56 110 ALA A O 1
ATOM 907 N N . ILE A 1 111 ? -13.319 8.111 12.406 1.00 43.72 111 ILE A N 1
ATOM 908 C CA . ILE A 1 111 ? -14.113 9.346 12.587 1.00 43.72 111 ILE A CA 1
ATOM 909 C C . ILE A 1 111 ? -14.371 9.650 14.089 1.00 43.72 111 ILE A C 1
ATOM 911 O O . ILE A 1 111 ? -14.763 10.759 14.440 1.00 43.72 111 ILE A O 1
ATOM 915 N N . SER A 1 112 ? -14.063 8.706 14.991 1.00 41.38 112 SER A N 1
ATOM 916 C CA . SER A 1 112 ? -13.814 8.964 16.411 1.00 41.38 112 SER A CA 1
ATOM 917 C C . SER A 1 112 ? -12.305 9.096 16.721 1.00 41.38 112 SER A C 1
ATOM 919 O O . SER A 1 112 ? -11.593 8.088 16.682 1.00 41.38 112 SER A O 1
ATOM 921 N N . PRO A 1 113 ? -11.802 10.288 17.102 1.00 44.53 113 PRO A N 1
ATOM 922 C CA . PRO A 1 113 ? -10.397 10.510 17.468 1.00 44.53 113 PRO A CA 1
ATOM 923 C C . PRO A 1 113 ? -9.964 9.831 18.785 1.00 44.53 113 PRO A C 1
ATOM 925 O O . PRO A 1 113 ? -8.816 9.980 19.192 1.00 44.53 113 PRO A O 1
ATOM 928 N N . LEU A 1 114 ? -10.857 9.092 19.455 1.00 51.28 114 LEU A N 1
ATOM 929 C CA . LEU A 1 114 ? -10.621 8.501 20.779 1.00 51.28 114 LEU A CA 1
ATOM 930 C C . LEU A 1 114 ? -10.427 6.977 20.773 1.00 51.28 114 LEU A C 1
ATOM 932 O O . LEU A 1 114 ? -10.146 6.414 21.822 1.00 51.28 114 LEU A O 1
ATOM 936 N N . GLY A 1 115 ? -10.504 6.327 19.604 1.00 53.41 115 GLY A N 1
ATOM 937 C CA . GLY A 1 115 ? -10.057 4.947 19.381 1.00 53.41 115 GLY A CA 1
ATOM 938 C C . GLY A 1 115 ? -10.504 3.915 20.423 1.00 53.41 115 GLY A C 1
ATOM 939 O O . GLY A 1 115 ? -9.716 3.509 21.275 1.00 53.41 115 GLY A O 1
ATOM 940 N N . GLY A 1 116 ? -11.735 3.419 20.276 1.00 56.91 116 GLY A N 1
ATOM 941 C CA . GLY A 1 116 ? -12.312 2.404 21.157 1.00 56.91 116 GLY A CA 1
ATOM 942 C C . GLY A 1 116 ? -12.589 2.903 22.580 1.00 56.91 116 GLY A C 1
ATOM 943 O O . GLY A 1 116 ? -12.261 4.021 22.959 1.00 56.91 116 GLY A O 1
ATOM 944 N N . GLY A 1 117 ? -13.229 2.055 23.378 1.00 61.47 117 GLY A N 1
ATOM 945 C CA . GLY A 1 117 ? -13.577 2.360 24.765 1.00 61.47 117 GLY A CA 1
ATOM 946 C C . GLY A 1 117 ? -14.981 2.934 24.957 1.00 61.47 117 GLY A C 1
ATOM 947 O O . GLY A 1 117 ? -15.634 3.303 23.987 1.00 61.47 117 GLY A O 1
ATOM 948 N N . LEU A 1 118 ? -15.479 2.973 26.195 1.00 65.50 118 LEU A N 1
ATOM 949 C CA . LEU A 1 118 ? -16.766 3.610 26.507 1.00 65.50 118 LEU A CA 1
ATOM 950 C C . LEU A 1 118 ? -16.693 5.126 26.326 1.00 65.50 118 LEU A C 1
ATOM 952 O O . LEU A 1 118 ? -15.700 5.747 26.699 1.00 65.50 118 LEU A O 1
ATOM 956 N N . VAL A 1 119 ? -17.762 5.707 25.778 1.00 72.38 119 VAL A N 1
ATOM 957 C CA . VAL A 1 119 ? -17.903 7.157 25.648 1.00 72.38 119 VAL A CA 1
ATOM 958 C C . VAL A 1 119 ? -17.912 7.790 27.031 1.00 72.38 119 VAL A C 1
ATOM 960 O O . VAL A 1 119 ? -17.150 8.727 27.243 1.00 72.38 119 VAL A O 1
ATOM 963 N N . GLY A 1 120 ? -18.699 7.238 27.964 1.00 67.06 120 GLY A N 1
ATOM 964 C CA . GLY A 1 120 ? -18.814 7.728 29.337 1.00 67.06 120 GLY A CA 1
ATOM 965 C C . GLY A 1 120 ? -19.388 9.147 29.438 1.00 67.06 120 GLY A C 1
ATOM 966 O O . GLY A 1 120 ? -19.527 9.855 28.443 1.00 67.06 120 GLY A O 1
ATOM 967 N N . GLY A 1 121 ? -19.696 9.569 30.667 1.00 64.88 121 GLY A N 1
ATOM 968 C CA . GLY A 1 121 ? -20.240 10.901 30.959 1.00 64.88 121 GLY A CA 1
ATOM 969 C C . GLY A 1 121 ? -21.725 11.064 30.603 1.00 64.88 121 GLY A C 1
ATOM 970 O O . GLY A 1 121 ? -22.193 10.602 29.568 1.00 64.88 121 GLY A O 1
ATOM 971 N N . TYR A 1 122 ? -22.484 11.739 31.473 1.00 65.56 122 TYR A N 1
ATOM 972 C CA . TYR A 1 122 ? -23.899 12.042 31.237 1.00 65.56 122 TYR A CA 1
ATOM 973 C C . TYR A 1 122 ? -24.045 13.344 30.445 1.00 65.56 122 TYR A C 1
ATOM 975 O O . TYR A 1 122 ? -23.644 14.410 30.917 1.00 65.56 122 TYR A O 1
ATOM 983 N N . ILE A 1 123 ? -24.666 13.272 29.267 1.00 63.59 123 ILE A N 1
ATOM 984 C CA . ILE A 1 123 ? -24.938 14.442 28.427 1.00 63.59 123 ILE A CA 1
ATOM 985 C C . ILE A 1 123 ? -26.460 14.652 28.347 1.00 63.59 123 ILE A C 1
ATOM 987 O O . ILE A 1 123 ? -27.149 13.836 27.721 1.00 63.59 123 ILE A O 1
ATOM 991 N N . PRO A 1 124 ? -26.997 15.733 28.953 1.00 60.62 124 PRO A N 1
ATOM 992 C CA . PRO A 1 124 ? -28.415 16.072 28.871 1.00 60.62 124 PRO A CA 1
ATOM 993 C C . PRO A 1 124 ? -28.898 16.151 27.417 1.00 60.62 124 PRO A C 1
ATOM 995 O O . PRO A 1 124 ? -28.167 16.610 26.542 1.00 60.62 124 PRO A O 1
ATOM 998 N N . ASP A 1 125 ? -30.127 15.699 27.165 1.00 68.12 125 ASP A N 1
ATOM 999 C CA . ASP A 1 125 ? -30.800 15.759 25.856 1.00 68.12 125 ASP A CA 1
ATOM 1000 C C . ASP A 1 125 ? -30.123 14.981 24.706 1.00 68.12 125 ASP A C 1
ATOM 1002 O O . ASP A 1 125 ? -30.494 15.137 23.540 1.00 68.12 125 ASP A O 1
ATOM 1006 N N . THR A 1 126 ? -29.181 14.080 25.011 1.00 61.41 126 THR A N 1
ATOM 1007 C CA . THR A 1 126 ? -28.631 13.119 24.040 1.00 61.41 126 THR A CA 1
ATOM 1008 C C . THR A 1 126 ? -29.122 11.703 24.329 1.00 61.41 126 THR A C 1
ATOM 1010 O O . THR A 1 126 ? -29.311 11.307 25.477 1.00 61.41 126 THR A O 1
ATOM 1013 N N . ALA A 1 127 ? -29.375 10.922 23.279 1.00 60.56 127 ALA A N 1
ATOM 1014 C CA . ALA A 1 127 ? -29.931 9.580 23.415 1.00 60.56 127 ALA A CA 1
ATOM 1015 C C . ALA A 1 127 ? -28.895 8.593 23.981 1.00 60.56 127 ALA A C 1
ATOM 1017 O O . ALA A 1 127 ? -28.142 8.022 23.197 1.00 60.56 127 ALA A O 1
ATOM 1018 N N . ASN A 1 128 ? -28.895 8.379 25.306 1.00 69.50 128 ASN A N 1
ATOM 1019 C CA . ASN A 1 128 ? -28.133 7.345 26.035 1.00 69.50 128 ASN A CA 1
ATOM 1020 C C . ASN A 1 128 ? -26.756 7.067 25.411 1.00 69.50 128 ASN A C 1
ATOM 1022 O O . ASN A 1 128 ? -26.486 5.951 24.968 1.00 69.50 128 ASN A O 1
ATOM 1026 N N . VAL A 1 129 ? -25.956 8.118 25.222 1.00 71.69 129 VAL A N 1
ATOM 1027 C CA . VAL A 1 129 ? -24.619 8.026 24.612 1.00 71.69 129 VAL A CA 1
ATOM 1028 C C . VAL A 1 129 ? -23.585 7.548 25.644 1.00 71.69 129 VAL A C 1
ATOM 1030 O O . VAL A 1 129 ? -22.569 6.962 25.283 1.00 71.69 129 VAL A O 1
ATOM 1033 N N . ASP A 1 130 ? -23.887 7.743 26.922 1.00 67.81 130 ASP A N 1
ATOM 1034 C CA . ASP A 1 130 ? -23.093 7.456 28.115 1.00 67.81 130 ASP A CA 1
ATOM 1035 C C . ASP A 1 130 ? -22.701 5.977 28.279 1.00 67.81 130 ASP A C 1
ATOM 1037 O O . ASP A 1 130 ? -21.586 5.678 28.713 1.00 67.81 130 ASP A O 1
ATOM 1041 N N . ASP A 1 131 ? -23.575 5.049 27.876 1.00 67.88 131 ASP A N 1
ATOM 1042 C CA . ASP A 1 131 ? -23.334 3.597 27.909 1.00 67.88 131 ASP A CA 1
ATOM 1043 C C . ASP A 1 131 ? -22.845 3.017 26.565 1.00 67.88 131 ASP A C 1
ATOM 1045 O O . ASP A 1 131 ? -22.721 1.795 26.414 1.00 67.88 131 ASP A O 1
ATOM 1049 N N . LYS A 1 132 ? -22.592 3.871 25.562 1.00 72.19 132 LYS A N 1
ATOM 1050 C CA . LYS A 1 132 ? -22.113 3.457 24.235 1.00 72.19 132 LYS A CA 1
ATOM 1051 C C . LYS A 1 132 ? -20.593 3.438 24.185 1.00 72.19 132 LYS A C 1
ATOM 1053 O O . LYS A 1 132 ? -19.913 4.133 24.930 1.00 72.19 132 LYS A O 1
ATOM 1058 N N . GLY A 1 133 ? -20.051 2.634 23.274 1.00 69.06 133 GLY A N 1
ATOM 1059 C CA . GLY A 1 133 ? -18.631 2.649 22.939 1.00 69.06 133 GLY A CA 1
ATOM 1060 C C . GLY A 1 133 ? -18.314 3.661 21.841 1.00 69.06 133 GLY A C 1
ATOM 1061 O O . GLY A 1 133 ? -19.101 3.840 20.910 1.00 69.06 133 GLY A O 1
ATOM 1062 N N . PHE A 1 134 ? -17.132 4.269 21.903 1.00 70.50 134 PHE A N 1
ATOM 1063 C CA . PHE A 1 134 ? -16.459 4.767 20.711 1.00 70.50 134 PHE A CA 1
ATOM 1064 C C . PHE A 1 134 ? -16.245 3.620 19.726 1.00 70.50 134 PHE A C 1
ATOM 1066 O O . PHE A 1 134 ? -16.149 2.460 20.127 1.00 70.50 134 PHE A O 1
ATOM 1073 N N . GLU A 1 135 ? -16.180 3.967 18.438 1.00 69.50 135 GLU A N 1
ATOM 1074 C CA . GLU A 1 135 ? -16.087 3.034 17.314 1.00 69.50 135 GLU A CA 1
ATOM 1075 C C . GLU A 1 135 ? -15.309 1.747 17.652 1.00 69.50 135 GLU A C 1
ATOM 1077 O O . GLU A 1 135 ? -14.119 1.784 17.961 1.00 69.50 135 GLU A O 1
ATOM 1082 N N . THR A 1 136 ? -15.993 0.602 17.580 1.00 63.41 136 THR A N 1
ATOM 1083 C CA . THR A 1 136 ? -15.459 -0.705 18.004 1.00 63.41 136 THR A CA 1
ATOM 1084 C C . THR A 1 136 ? -14.680 -1.435 16.907 1.00 63.41 136 THR A C 1
ATOM 1086 O O . THR A 1 136 ? -14.190 -2.537 17.130 1.00 63.41 136 THR A O 1
ATOM 1089 N N . GLY A 1 137 ? -14.561 -0.824 15.727 1.00 60.06 137 GLY A N 1
ATOM 1090 C CA . GLY A 1 137 ? -13.770 -1.328 14.612 1.00 60.06 137 GLY A CA 1
ATOM 1091 C C . GLY A 1 137 ? -14.454 -2.382 13.727 1.00 60.06 137 GLY A C 1
ATOM 1092 O O . GLY A 1 137 ? -15.100 -3.320 14.181 1.00 60.06 137 GLY A O 1
ATOM 1093 N N . ASP A 1 138 ? -14.247 -2.187 12.423 1.00 63.38 138 ASP A N 1
ATOM 1094 C CA . ASP A 1 138 ? -14.173 -3.163 11.322 1.00 63.38 138 ASP A CA 1
ATOM 1095 C C . ASP A 1 138 ? -15.358 -4.097 11.003 1.00 63.38 138 ASP A C 1
ATOM 1097 O O . ASP A 1 138 ? -15.181 -5.149 10.386 1.00 63.38 138 ASP A O 1
ATOM 1101 N N . ALA A 1 139 ? -16.598 -3.683 11.265 1.00 56.84 139 ALA A N 1
ATOM 1102 C CA . ALA A 1 139 ? -17.725 -4.196 10.481 1.00 56.84 139 ALA A CA 1
ATOM 1103 C C . ALA A 1 139 ? -17.730 -3.521 9.093 1.00 56.84 139 ALA A C 1
ATOM 1105 O O . ALA A 1 139 ? -18.547 -2.646 8.834 1.00 56.84 139 ALA A O 1
ATOM 1106 N N . TYR A 1 140 ? -16.804 -3.929 8.213 1.00 61.47 140 TYR A N 1
ATOM 1107 C CA . TYR A 1 140 ? -16.622 -3.441 6.827 1.00 61.47 140 TYR A CA 1
ATOM 1108 C C . TYR A 1 140 ? -15.931 -2.076 6.655 1.00 61.47 140 TYR A C 1
ATOM 1110 O O . TYR A 1 140 ? -15.836 -1.573 5.536 1.00 61.47 140 TYR A O 1
ATOM 1118 N N . GLU A 1 141 ? -15.390 -1.507 7.730 1.00 66.75 141 GLU A N 1
ATOM 1119 C CA . GLU A 1 141 ? -14.787 -0.166 7.735 1.00 66.75 141 GLU A CA 1
ATOM 1120 C C . GLU A 1 141 ? -13.298 -0.149 7.314 1.00 66.75 141 GLU A C 1
ATOM 1122 O O . GLU A 1 141 ? -12.772 0.893 6.915 1.00 66.75 141 GLU A O 1
ATOM 1127 N N . GLY A 1 142 ? -12.601 -1.295 7.347 1.00 64.44 142 GLY A N 1
ATOM 1128 C CA . GLY A 1 142 ? -11.293 -1.475 6.703 1.00 64.44 142 GLY A CA 1
ATOM 1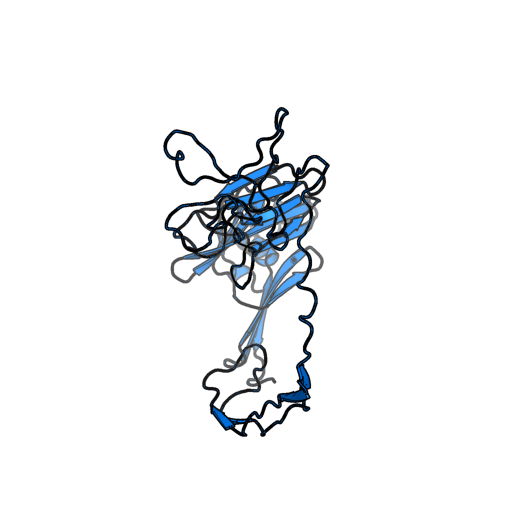129 C C . GLY A 1 142 ? -10.129 -0.738 7.374 1.00 64.44 142 GLY A C 1
ATOM 1130 O O . GLY A 1 142 ? -9.194 -0.302 6.694 1.00 64.44 142 GLY A O 1
ATOM 1131 N N . LEU A 1 143 ? -10.173 -0.612 8.702 1.00 64.75 143 LEU A N 1
ATOM 1132 C CA . LEU A 1 143 ? -9.294 0.242 9.509 1.00 64.75 143 LEU A CA 1
ATOM 1133 C C . LEU A 1 143 ? -7.798 -0.160 9.492 1.00 64.75 143 LEU A C 1
ATOM 1135 O O . LEU A 1 143 ? -6.933 0.638 9.827 1.00 64.75 143 LEU A O 1
ATOM 1139 N N . PHE A 1 144 ? -7.463 -1.377 9.051 1.00 68.44 144 PHE A N 1
ATOM 1140 C CA . PHE A 1 144 ? -6.075 -1.867 8.980 1.00 68.44 144 PHE A CA 1
ATOM 1141 C C . PHE A 1 144 ? -5.759 -2.595 7.659 1.00 68.44 144 PHE A C 1
ATOM 1143 O O . PHE A 1 144 ? -4.983 -3.562 7.592 1.00 68.44 144 PHE A O 1
ATOM 1150 N N . GLY A 1 145 ? -6.415 -2.153 6.581 1.00 70.25 145 GLY A N 1
ATOM 1151 C CA . GLY A 1 145 ? -6.189 -2.648 5.224 1.00 70.25 145 GLY A CA 1
ATOM 1152 C C . GLY A 1 145 ? -4.843 -2.193 4.643 1.00 70.25 145 GLY A C 1
ATOM 1153 O O . GLY A 1 145 ? -4.458 -1.030 4.770 1.00 70.25 145 GLY A O 1
ATOM 1154 N N . GLY A 1 146 ? -4.138 -3.104 3.961 1.00 72.75 146 GLY A N 1
ATOM 1155 C CA . GLY A 1 146 ? -2.891 -2.790 3.245 1.00 72.75 146 GLY A CA 1
ATOM 1156 C C . GLY A 1 146 ? -1.627 -2.724 4.112 1.00 72.75 146 GLY A C 1
ATOM 1157 O O . GLY A 1 146 ? -0.656 -2.099 3.711 1.00 72.75 146 GLY A O 1
ATOM 1158 N N . ARG A 1 147 ? -1.623 -3.352 5.292 1.00 82.25 147 ARG A N 1
ATOM 1159 C CA . ARG A 1 147 ? -0.454 -3.432 6.185 1.00 82.25 147 ARG A CA 1
ATOM 1160 C C . ARG A 1 147 ? 0.674 -4.308 5.635 1.00 82.25 147 ARG A C 1
ATOM 1162 O O . ARG A 1 147 ? 0.426 -5.317 4.974 1.00 82.25 147 ARG A O 1
ATOM 1169 N N . VAL A 1 148 ? 1.907 -3.959 5.977 1.00 84.88 148 VAL A N 1
ATOM 1170 C CA . VAL A 1 148 ? 3.125 -4.675 5.582 1.00 84.88 148 VAL A CA 1
ATOM 1171 C C . VAL A 1 148 ? 4.061 -4.750 6.784 1.00 84.88 148 VAL A C 1
ATOM 1173 O O . VAL A 1 148 ? 4.178 -3.781 7.521 1.00 84.88 148 VAL A O 1
ATOM 1176 N N . ILE A 1 149 ? 4.755 -5.871 6.978 1.00 82.12 149 ILE A N 1
ATOM 1177 C CA . ILE A 1 149 ? 5.839 -5.978 7.963 1.00 82.12 149 ILE A CA 1
ATOM 1178 C C . ILE A 1 149 ? 7.120 -6.347 7.222 1.00 82.12 149 ILE A C 1
ATOM 1180 O O . ILE A 1 149 ? 7.154 -7.394 6.579 1.00 82.12 149 ILE A O 1
ATOM 1184 N N . LEU A 1 150 ? 8.159 -5.511 7.316 1.00 78.69 150 LEU A N 1
ATOM 1185 C CA . LEU A 1 150 ? 9.494 -5.775 6.759 1.00 78.69 150 LEU A CA 1
ATOM 1186 C C . LEU A 1 150 ? 10.552 -5.440 7.814 1.00 78.69 150 LEU A C 1
ATOM 1188 O O . LEU A 1 150 ? 10.501 -4.374 8.416 1.00 78.69 150 LEU A O 1
ATOM 1192 N N . GLY A 1 151 ? 11.517 -6.335 8.037 1.00 75.44 151 GLY A N 1
ATOM 1193 C CA . GLY A 1 151 ? 12.696 -6.035 8.863 1.00 75.44 151 GLY A CA 1
ATOM 1194 C C . GLY A 1 151 ? 12.407 -5.613 10.311 1.00 75.44 151 GLY A C 1
ATOM 1195 O O . GLY A 1 151 ? 13.178 -4.846 10.871 1.00 75.44 151 GLY A O 1
ATOM 1196 N N . GLY A 1 152 ? 11.305 -6.077 10.913 1.00 70.50 152 GLY A N 1
ATOM 1197 C CA . GLY A 1 152 ? 10.909 -5.679 12.273 1.00 70.50 152 GLY A CA 1
ATOM 1198 C C . GLY A 1 152 ? 10.145 -4.351 12.357 1.00 70.50 152 GLY A C 1
ATOM 1199 O O . GLY A 1 152 ? 9.896 -3.861 13.453 1.00 70.50 152 GLY A O 1
ATOM 1200 N N . VAL A 1 153 ? 9.743 -3.779 11.222 1.00 78.75 153 VAL A N 1
ATOM 1201 C CA . VAL A 1 153 ? 8.940 -2.554 11.152 1.00 78.75 153 VAL A CA 1
ATOM 1202 C C . VAL A 1 153 ? 7.582 -2.883 10.543 1.00 78.75 153 VAL A C 1
ATOM 1204 O O . VAL A 1 153 ? 7.509 -3.547 9.503 1.00 78.75 153 VAL A O 1
ATOM 1207 N N . VAL A 1 154 ? 6.503 -2.437 11.189 1.00 83.56 154 VAL A N 1
ATOM 1208 C CA . VAL A 1 154 ? 5.152 -2.475 10.623 1.00 83.56 154 VAL A CA 1
ATOM 1209 C C . VAL A 1 154 ? 4.866 -1.165 9.900 1.00 83.56 154 VAL A C 1
ATOM 1211 O O . VAL A 1 154 ? 5.123 -0.081 10.415 1.00 83.56 154 VAL A O 1
ATOM 1214 N N . TYR A 1 155 ? 4.316 -1.288 8.700 1.00 88.38 155 TYR A N 1
ATOM 1215 C CA . TYR A 1 155 ? 3.884 -0.197 7.846 1.00 88.38 155 TYR A CA 1
ATOM 1216 C C . TYR A 1 155 ? 2.385 -0.311 7.619 1.00 88.38 155 TYR A C 1
ATOM 1218 O O . TYR A 1 155 ? 1.899 -1.380 7.234 1.00 88.38 155 TYR A O 1
ATOM 1226 N N . PHE A 1 156 ? 1.644 0.767 7.834 1.00 89.00 156 PHE A N 1
ATOM 1227 C CA . PHE A 1 156 ? 0.191 0.750 7.687 1.00 89.00 156 PHE A CA 1
ATOM 1228 C C . PHE A 1 156 ? -0.351 2.107 7.255 1.00 89.00 156 PHE A C 1
ATOM 1230 O O . PHE A 1 156 ? 0.297 3.139 7.415 1.00 89.00 156 PHE A O 1
ATOM 1237 N N . ASN A 1 157 ? -1.550 2.087 6.677 1.00 88.62 157 ASN A N 1
ATOM 1238 C CA . ASN A 1 157 ? -2.295 3.301 6.377 1.00 88.62 157 ASN A CA 1
ATOM 1239 C C . ASN A 1 157 ? -2.957 3.790 7.670 1.00 88.62 157 ASN A C 1
ATOM 1241 O O . ASN A 1 157 ? -3.733 3.033 8.250 1.00 88.62 157 ASN A O 1
ATOM 1245 N N . ARG A 1 158 ? -2.662 5.021 8.101 1.00 85.56 158 ARG A N 1
ATOM 1246 C CA . ARG A 1 158 ? -3.187 5.602 9.350 1.00 85.56 158 ARG A CA 1
ATOM 1247 C C . ARG A 1 158 ? -4.711 5.682 9.342 1.00 85.56 158 ARG A C 1
ATOM 1249 O O . ARG A 1 158 ? -5.357 5.346 10.321 1.00 85.56 158 ARG A O 1
ATOM 1256 N N . TYR A 1 159 ? -5.270 6.085 8.204 1.00 82.31 159 TYR A N 1
ATOM 1257 C CA . TYR A 1 159 ? -6.695 6.358 8.052 1.00 82.31 159 TYR A CA 1
ATOM 1258 C C . TYR A 1 159 ? -7.454 5.220 7.361 1.00 82.31 159 TYR A C 1
ATOM 1260 O O . TYR A 1 159 ? -6.876 4.389 6.640 1.00 82.31 159 TYR A O 1
ATOM 1268 N N . LYS A 1 160 ? -8.784 5.231 7.505 1.00 80.88 160 LYS A N 1
ATOM 1269 C CA . LYS A 1 160 ? -9.704 4.401 6.708 1.00 80.88 160 LYS A CA 1
ATOM 1270 C C . LYS A 1 160 ? -9.518 4.636 5.206 1.00 80.88 160 LYS A C 1
ATOM 1272 O O . LYS A 1 160 ? -9.054 5.687 4.770 1.00 80.88 160 LYS A O 1
ATOM 1277 N N . ALA A 1 161 ? -9.873 3.633 4.403 1.00 80.94 161 ALA A N 1
ATOM 1278 C CA . ALA A 1 161 ? -9.790 3.740 2.946 1.00 80.94 161 ALA A CA 1
ATOM 1279 C C . ALA A 1 161 ? -10.865 4.662 2.345 1.00 80.94 161 ALA A C 1
ATOM 1281 O O . ALA A 1 161 ? -10.659 5.187 1.246 1.00 80.94 161 ALA A O 1
ATOM 1282 N N . ASP A 1 162 ? -11.994 4.846 3.040 1.00 79.62 162 ASP A N 1
ATOM 1283 C CA . ASP A 1 162 ? -13.062 5.730 2.577 1.00 79.62 162 ASP A CA 1
ATOM 1284 C C . ASP A 1 162 ? -12.588 7.190 2.468 1.00 79.62 162 ASP A C 1
ATOM 1286 O O . ASP A 1 162 ? -11.584 7.601 3.047 1.00 79.62 162 ASP A O 1
ATOM 1290 N N . GLY A 1 163 ? -13.261 7.960 1.618 1.00 81.56 163 GLY A N 1
ATOM 1291 C CA . GLY A 1 163 ? -12.796 9.280 1.193 1.00 81.56 163 GLY A CA 1
ATOM 1292 C C . GLY A 1 163 ? -11.791 9.222 0.036 1.00 81.56 163 GLY A C 1
ATOM 1293 O O . GLY A 1 163 ? -11.758 10.150 -0.776 1.00 81.56 163 GLY A O 1
ATOM 1294 N N . GLY A 1 164 ? -11.046 8.123 -0.130 1.00 82.94 164 GLY A N 1
ATOM 1295 C CA . GLY A 1 164 ? -10.113 7.932 -1.244 1.00 82.94 164 GLY A CA 1
ATOM 1296 C C . GLY A 1 164 ? -9.129 9.100 -1.369 1.00 82.94 164 GLY A C 1
ATOM 1297 O O . GLY A 1 164 ? -8.515 9.508 -0.389 1.00 82.94 164 GLY A O 1
ATOM 1298 N N . THR A 1 165 ? -9.015 9.688 -2.564 1.00 85.06 165 THR A N 1
ATOM 1299 C CA . THR A 1 165 ? -8.143 10.851 -2.827 1.00 85.06 165 THR A CA 1
ATOM 1300 C C . THR A 1 165 ? -8.748 12.201 -2.405 1.00 85.06 165 THR A C 1
ATOM 1302 O O . THR A 1 165 ? -8.160 13.252 -2.686 1.00 85.06 165 THR A O 1
ATOM 1305 N N . ARG A 1 166 ? -9.941 12.211 -1.791 1.00 87.75 166 ARG A N 1
ATOM 1306 C CA . ARG A 1 166 ? -10.606 13.435 -1.301 1.00 87.75 166 ARG A CA 1
ATOM 1307 C C . ARG A 1 166 ? -10.144 13.842 0.098 1.00 87.75 166 ARG A C 1
ATOM 1309 O O . ARG A 1 166 ? -10.410 14.968 0.493 1.00 87.75 166 ARG A O 1
ATOM 1316 N N . VAL A 1 167 ? -9.468 12.945 0.809 1.00 88.50 167 VAL A N 1
ATOM 1317 C CA . VAL A 1 167 ? -8.967 13.133 2.177 1.00 88.50 167 VAL A CA 1
ATOM 1318 C C . VAL A 1 167 ? -7.478 12.793 2.239 1.00 88.50 167 VAL A C 1
ATOM 1320 O O . VAL A 1 167 ? -6.933 12.217 1.286 1.00 88.50 167 VAL A O 1
ATOM 1323 N N . GLU A 1 168 ? -6.802 13.169 3.325 1.00 88.19 168 GLU A N 1
ATOM 1324 C CA . GLU A 1 168 ? -5.422 12.755 3.552 1.00 88.19 168 GLU A CA 1
ATOM 1325 C C . GLU A 1 168 ? -5.303 11.227 3.623 1.00 88.19 168 GLU A C 1
ATOM 1327 O O . GLU A 1 168 ? -6.170 10.523 4.135 1.00 88.19 168 GLU A O 1
ATOM 1332 N N . GLN A 1 169 ? -4.195 10.710 3.092 1.00 88.69 169 GLN A N 1
ATOM 1333 C CA . GLN A 1 169 ? -3.832 9.303 3.201 1.00 88.69 169 GLN A CA 1
ATOM 1334 C C . GLN A 1 169 ? -2.375 9.235 3.634 1.00 88.69 169 GLN A C 1
ATOM 1336 O O . GLN A 1 169 ? -1.468 9.508 2.842 1.00 88.69 169 GLN A O 1
ATOM 1341 N N . GLU A 1 170 ? -2.172 8.932 4.911 1.00 91.56 170 GLU A N 1
ATOM 1342 C CA . GLU A 1 170 ? -0.852 8.826 5.516 1.00 91.56 170 GLU A CA 1
ATOM 1343 C C . GLU A 1 170 ? -0.461 7.369 5.715 1.00 91.56 170 GLU A C 1
ATOM 1345 O O . GLU A 1 170 ? -1.273 6.528 6.110 1.00 91.56 170 GLU A O 1
ATOM 1350 N N . VAL A 1 171 ? 0.811 7.092 5.458 1.00 92.81 171 VAL A N 1
ATOM 1351 C CA . VAL A 1 171 ? 1.454 5.817 5.742 1.00 92.81 171 VAL A CA 1
ATOM 1352 C C . VAL A 1 171 ? 2.437 6.024 6.879 1.00 92.81 171 VAL A C 1
ATOM 1354 O O . VAL A 1 171 ? 3.222 6.976 6.873 1.00 92.81 171 VAL A O 1
ATOM 1357 N N . VAL A 1 172 ? 2.373 5.126 7.852 1.00 93.06 172 VAL A N 1
ATOM 1358 C CA . VAL A 1 172 ? 3.128 5.190 9.101 1.00 93.06 172 VAL A CA 1
ATOM 1359 C C . VAL A 1 172 ? 4.043 3.981 9.181 1.00 93.06 172 VAL A C 1
ATOM 1361 O O . VAL A 1 172 ? 3.633 2.882 8.807 1.00 93.06 172 VAL A O 1
ATOM 1364 N N . ALA A 1 173 ? 5.261 4.185 9.675 1.00 92.50 173 ALA A N 1
ATOM 1365 C CA . ALA A 1 173 ? 6.193 3.127 10.039 1.00 92.50 173 ALA A CA 1
ATOM 1366 C C . ALA A 1 173 ? 6.397 3.089 11.551 1.00 92.50 173 ALA A C 1
ATOM 1368 O O . ALA A 1 173 ? 6.691 4.118 12.158 1.00 92.50 173 ALA A O 1
ATOM 1369 N N . VAL A 1 174 ? 6.290 1.899 12.140 1.00 84.19 174 VAL A N 1
ATOM 1370 C CA . VAL A 1 174 ? 6.458 1.673 13.579 1.00 84.19 174 VAL A CA 1
ATOM 1371 C C . VAL A 1 174 ? 7.400 0.500 13.821 1.00 84.19 174 VAL A C 1
ATOM 1373 O O . VAL A 1 174 ? 7.224 -0.565 13.226 1.00 84.19 174 VAL A O 1
ATOM 1376 N N . ASP A 1 175 ? 8.389 0.666 14.701 1.00 79.06 175 ASP A N 1
ATOM 1377 C CA . ASP A 1 175 ? 9.190 -0.465 15.183 1.00 79.06 175 ASP A CA 1
ATOM 1378 C C . ASP A 1 175 ? 8.305 -1.364 16.055 1.00 79.06 175 ASP A C 1
ATOM 1380 O O . ASP A 1 175 ? 7.768 -0.934 17.077 1.00 79.06 175 ASP A O 1
ATOM 1384 N N . ILE A 1 176 ? 8.142 -2.627 15.655 1.00 70.81 176 ILE A N 1
ATOM 1385 C CA . ILE A 1 176 ? 7.213 -3.544 16.332 1.00 70.81 176 ILE A CA 1
ATOM 1386 C C . ILE A 1 176 ? 7.661 -3.911 17.751 1.00 70.81 176 ILE A C 1
ATOM 1388 O O . ILE A 1 176 ? 6.852 -4.406 18.531 1.00 70.81 176 ILE A O 1
ATOM 1392 N N . ARG A 1 177 ? 8.944 -3.720 18.082 1.00 58.00 177 ARG A N 1
ATOM 1393 C CA . ARG A 1 177 ? 9.505 -4.055 19.397 1.00 58.00 177 ARG A CA 1
ATOM 1394 C C . ARG A 1 177 ? 9.263 -2.943 20.407 1.00 58.00 177 ARG A C 1
ATOM 1396 O O . ARG A 1 177 ? 9.116 -3.239 21.588 1.00 58.00 177 ARG A O 1
ATOM 1403 N N . THR A 1 178 ? 9.268 -1.687 19.959 1.00 75.12 178 THR A N 1
ATOM 1404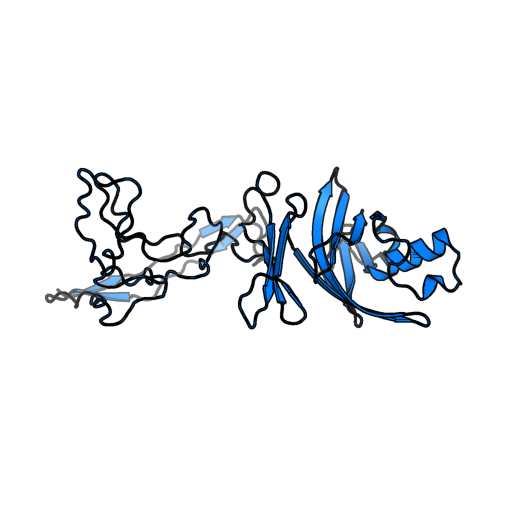 C CA . THR A 1 178 ? 9.191 -0.512 20.844 1.00 75.12 178 THR A CA 1
ATOM 1405 C C . THR A 1 178 ? 7.867 0.241 20.739 1.00 75.12 178 THR A C 1
ATOM 1407 O O . THR A 1 178 ? 7.512 0.961 21.667 1.00 75.12 178 THR A O 1
ATOM 1410 N N . GLY A 1 179 ? 7.131 0.102 19.632 1.00 71.44 179 GLY A N 1
ATOM 1411 C CA . GLY A 1 179 ? 5.962 0.937 19.333 1.00 71.44 179 GLY A CA 1
ATOM 1412 C C . GLY A 1 179 ? 6.320 2.370 18.907 1.00 71.44 179 GLY A C 1
ATOM 1413 O O . GLY A 1 179 ? 5.438 3.222 18.751 1.00 71.44 179 GLY A O 1
ATOM 1414 N N . GLU A 1 180 ? 7.609 2.657 18.711 1.00 82.38 180 GLU A N 1
ATOM 1415 C CA . GLU A 1 180 ? 8.085 3.962 18.264 1.00 82.38 180 GLU A CA 1
ATOM 1416 C C . GLU A 1 180 ? 7.691 4.202 16.804 1.00 82.38 180 GLU A C 1
ATOM 1418 O O . GLU A 1 180 ? 7.931 3.361 15.936 1.00 82.38 180 GLU A O 1
ATOM 1423 N N . GLU A 1 181 ? 7.095 5.365 16.530 1.00 90.62 181 GLU A N 1
ATOM 1424 C CA . GLU A 1 181 ? 6.865 5.801 15.151 1.00 90.62 181 GLU A CA 1
ATOM 1425 C C . GLU A 1 181 ? 8.186 6.285 14.571 1.00 90.62 181 GLU A C 1
ATOM 1427 O O . GLU A 1 181 ? 8.759 7.264 15.041 1.00 90.62 181 GLU A O 1
ATOM 1432 N N . LEU A 1 182 ? 8.647 5.602 13.530 1.00 90.31 182 LEU A N 1
ATOM 1433 C CA . LEU A 1 182 ? 9.896 5.919 12.848 1.00 90.31 182 LEU A CA 1
ATOM 1434 C C . LEU A 1 182 ? 9.694 7.046 11.834 1.00 90.31 182 LEU A C 1
ATOM 1436 O O . LEU A 1 182 ? 10.545 7.921 11.682 1.00 90.31 182 LEU A O 1
ATOM 1440 N N . TRP A 1 183 ? 8.567 7.022 11.116 1.00 96.69 183 TRP A N 1
ATOM 1441 C CA . TRP A 1 183 ? 8.182 8.084 10.191 1.00 96.69 183 TRP A CA 1
ATOM 1442 C C . TRP A 1 183 ? 6.696 8.038 9.828 1.00 96.69 183 TRP A C 1
ATOM 1444 O O . TRP A 1 183 ? 6.043 6.997 9.898 1.00 96.69 183 TRP A O 1
ATOM 1454 N N . VAL A 1 184 ? 6.205 9.184 9.351 1.00 95.31 184 VAL A N 1
ATOM 1455 C CA . VAL A 1 184 ? 4.890 9.368 8.724 1.00 95.31 184 VAL A CA 1
ATOM 1456 C C . VAL A 1 184 ? 5.086 10.038 7.365 1.00 95.31 184 VAL A C 1
ATOM 1458 O O . VAL A 1 184 ? 5.898 10.966 7.226 1.00 95.31 184 VAL A O 1
ATOM 1461 N N . ARG A 1 185 ? 4.377 9.561 6.339 1.00 95.62 185 ARG A N 1
ATOM 1462 C CA . ARG A 1 185 ? 4.424 10.124 4.984 1.00 95.62 185 ARG A CA 1
ATOM 1463 C C . ARG A 1 185 ? 3.046 10.192 4.350 1.00 95.62 185 ARG A C 1
ATOM 1465 O O . ARG A 1 185 ? 2.308 9.215 4.348 1.00 95.62 185 ARG A O 1
ATOM 1472 N N . SER A 1 186 ? 2.769 11.318 3.702 1.00 93.75 186 SER A N 1
ATOM 1473 C CA . SER A 1 186 ? 1.694 11.425 2.719 1.00 93.75 186 SER A CA 1
ATOM 1474 C C . SER A 1 186 ? 2.248 11.120 1.330 1.00 93.75 186 SER A C 1
ATOM 1476 O O . SER A 1 186 ? 3.189 11.766 0.863 1.00 93.75 186 SER A O 1
ATOM 1478 N N . TRP A 1 187 ? 1.668 10.136 0.648 1.00 94.31 187 TRP A N 1
ATOM 1479 C CA . TRP A 1 187 ? 2.064 9.736 -0.706 1.00 94.31 187 TRP A CA 1
ATOM 1480 C C . TRP A 1 187 ? 1.126 10.330 -1.752 1.00 94.31 187 TRP A C 1
ATOM 1482 O O . TRP A 1 187 ? 0.578 9.625 -2.597 1.00 94.31 187 TRP A O 1
ATOM 1492 N N . ASN A 1 188 ? 0.899 11.644 -1.664 1.00 90.06 188 ASN A N 1
ATOM 1493 C CA . ASN A 1 188 ? -0.061 12.366 -2.502 1.00 90.06 188 ASN A CA 1
ATOM 1494 C C . ASN A 1 188 ? -1.453 11.705 -2.495 1.00 90.06 188 ASN A C 1
ATOM 1496 O O . ASN A 1 188 ? -2.043 11.431 -3.542 1.00 90.06 188 ASN A O 1
ATOM 1500 N N . ARG A 1 189 ? -1.954 11.410 -1.288 1.00 89.88 189 ARG A N 1
ATOM 1501 C CA . ARG A 1 189 ? -3.261 10.773 -1.054 1.00 89.88 189 ARG A CA 1
ATOM 1502 C C . ARG A 1 189 ? -3.392 9.360 -1.648 1.00 89.88 189 ARG A C 1
ATOM 1504 O O . ARG A 1 189 ? -4.502 8.859 -1.813 1.00 89.88 189 ARG A O 1
ATOM 1511 N N . THR A 1 190 ? -2.276 8.714 -1.991 1.00 92.69 190 THR A N 1
ATOM 1512 C CA . THR A 1 190 ? -2.242 7.278 -2.296 1.00 92.69 190 THR A CA 1
ATOM 1513 C C . THR A 1 190 ? -1.997 6.471 -1.026 1.00 92.69 190 THR A C 1
ATOM 1515 O O . THR A 1 190 ? -1.564 7.006 -0.007 1.00 92.69 190 THR A O 1
ATOM 1518 N N . ARG A 1 191 ? -2.315 5.177 -1.082 1.00 92.31 191 ARG A N 1
ATOM 1519 C CA . ARG A 1 191 ? -2.271 4.267 0.066 1.00 92.31 191 ARG A CA 1
ATOM 1520 C C . ARG A 1 191 ? -1.275 3.144 -0.175 1.00 92.31 191 ARG A C 1
ATOM 1522 O O . ARG A 1 191 ? -1.106 2.693 -1.310 1.00 92.31 191 ARG A O 1
ATOM 1529 N N . LEU A 1 192 ? -0.674 2.657 0.906 1.00 93.69 192 LEU A N 1
ATOM 1530 C CA . LEU A 1 192 ? 0.098 1.423 0.910 1.00 93.69 192 LEU A CA 1
ATOM 1531 C C . LEU A 1 192 ? -0.798 0.253 0.512 1.00 93.69 192 LEU A C 1
ATOM 1533 O O . LEU A 1 192 ? -1.862 0.049 1.104 1.00 93.69 192 LEU A O 1
ATOM 1537 N N . VAL A 1 193 ? -0.350 -0.524 -0.475 1.00 92.56 193 VAL A N 1
ATOM 1538 C CA . VAL A 1 193 ? -1.066 -1.726 -0.922 1.00 92.56 193 VAL A CA 1
ATOM 1539 C C . VAL A 1 193 ? -0.258 -3.012 -0.781 1.00 92.56 193 VAL A C 1
ATOM 1541 O O . VAL A 1 193 ? -0.853 -4.087 -0.801 1.00 92.56 193 VAL A O 1
ATOM 1544 N N . ARG A 1 194 ? 1.077 -2.933 -0.690 1.00 92.19 194 ARG A N 1
ATOM 1545 C CA . ARG A 1 194 ? 1.978 -4.093 -0.546 1.00 92.19 194 ARG A CA 1
ATOM 1546 C C . ARG A 1 194 ? 3.412 -3.664 -0.228 1.00 92.19 194 ARG A C 1
ATOM 1548 O O . ARG A 1 194 ? 3.767 -2.500 -0.399 1.00 92.19 194 ARG A O 1
ATOM 1555 N N . GLY A 1 195 ? 4.234 -4.632 0.163 1.00 90.69 195 GLY A N 1
ATOM 1556 C CA . GLY A 1 195 ? 5.683 -4.486 0.285 1.00 90.69 195 GLY A CA 1
ATOM 1557 C C . GLY A 1 195 ? 6.434 -5.488 -0.582 1.00 90.69 195 GLY A C 1
ATOM 1558 O O . GLY A 1 195 ? 5.848 -6.448 -1.075 1.00 90.69 195 GLY A O 1
ATOM 1559 N N . GLN A 1 196 ? 7.731 -5.265 -0.754 1.00 92.38 196 GLN A N 1
ATOM 1560 C CA . GLN A 1 196 ? 8.631 -6.116 -1.522 1.00 92.38 196 GLN A CA 1
ATOM 1561 C C . GLN A 1 196 ? 9.995 -6.188 -0.830 1.00 92.38 196 GLN A C 1
ATOM 1563 O O . GLN A 1 196 ? 10.527 -5.162 -0.415 1.00 92.38 196 GLN A O 1
ATOM 1568 N N . LEU A 1 197 ? 10.578 -7.386 -0.769 1.00 87.06 197 LEU A N 1
ATOM 1569 C CA . LEU A 1 197 ? 12.005 -7.590 -0.510 1.00 87.06 197 LEU A CA 1
ATOM 1570 C C . LEU A 1 197 ? 12.633 -8.150 -1.777 1.00 87.06 197 LEU A C 1
ATOM 1572 O O . LEU A 1 197 ? 12.438 -9.320 -2.081 1.00 87.06 197 LEU A O 1
ATOM 1576 N N . LEU A 1 198 ? 13.352 -7.321 -2.526 1.00 92.00 198 LEU A N 1
ATOM 1577 C CA . LEU A 1 198 ? 13.993 -7.734 -3.768 1.00 92.00 198 LEU A CA 1
ATOM 1578 C C . LEU A 1 198 ? 15.458 -8.083 -3.519 1.00 92.00 198 LEU A C 1
ATOM 1580 O O . LEU A 1 198 ? 16.268 -7.194 -3.262 1.00 92.00 198 LEU A O 1
ATOM 1584 N N . TYR A 1 199 ? 15.806 -9.356 -3.658 1.00 88.56 199 TYR A N 1
ATOM 1585 C CA . TYR A 1 199 ? 17.182 -9.824 -3.663 1.00 88.56 199 TYR A CA 1
ATOM 1586 C C . TYR A 1 199 ? 17.824 -9.593 -5.037 1.00 88.56 199 TYR A C 1
ATOM 1588 O O . TYR A 1 199 ? 17.493 -10.240 -6.031 1.00 88.56 199 TYR A O 1
ATOM 1596 N N . TRP A 1 200 ? 18.769 -8.661 -5.093 1.00 89.69 200 TRP A N 1
ATOM 1597 C CA . TRP A 1 200 ? 19.593 -8.409 -6.265 1.00 89.69 200 TRP A CA 1
ATOM 1598 C C . TRP A 1 200 ? 20.989 -8.971 -6.044 1.00 89.69 200 TRP A C 1
ATOM 1600 O O . TRP A 1 200 ? 21.642 -8.662 -5.051 1.00 89.69 200 TRP A O 1
ATOM 1610 N N . ASP A 1 201 ? 21.441 -9.774 -6.996 1.00 91.06 201 ASP A N 1
ATOM 1611 C CA . ASP A 1 201 ? 22.712 -10.479 -6.942 1.00 91.06 201 ASP A CA 1
ATOM 1612 C C . ASP A 1 201 ? 23.302 -10.512 -8.348 1.00 91.06 201 ASP A C 1
ATOM 1614 O O . ASP A 1 201 ? 22.731 -11.120 -9.257 1.00 91.06 201 ASP A O 1
ATOM 1618 N N . SER A 1 202 ? 24.382 -9.764 -8.551 1.00 91.19 202 SER A N 1
ATOM 1619 C CA . SER A 1 202 ? 24.968 -9.520 -9.868 1.00 91.19 202 SER A CA 1
ATOM 1620 C C . SER A 1 202 ? 26.449 -9.179 -9.738 1.00 91.19 202 SER A C 1
ATOM 1622 O O . SER A 1 202 ? 26.902 -8.826 -8.661 1.00 91.19 202 SER A O 1
ATOM 1624 N N . PHE A 1 203 ? 27.192 -9.172 -10.845 1.00 91.25 203 PHE A N 1
ATOM 1625 C CA . PHE A 1 203 ? 28.642 -8.928 -10.839 1.00 91.25 203 PHE A CA 1
ATOM 1626 C C . PHE A 1 203 ? 29.097 -7.579 -10.243 1.00 91.25 203 PHE A C 1
ATOM 1628 O O . PHE A 1 203 ? 30.290 -7.398 -10.022 1.00 91.25 203 PHE A O 1
ATOM 1635 N N . ASN A 1 204 ? 28.194 -6.612 -10.047 1.00 91.06 204 ASN A N 1
ATOM 1636 C CA . ASN A 1 204 ? 28.531 -5.273 -9.550 1.00 91.06 204 ASN A CA 1
ATOM 1637 C C . ASN A 1 204 ? 27.841 -4.920 -8.223 1.00 91.06 204 ASN A C 1
ATOM 1639 O O . ASN A 1 204 ? 28.293 -4.013 -7.528 1.00 91.06 204 ASN A O 1
ATOM 1643 N N . TYR A 1 205 ? 26.724 -5.566 -7.878 1.00 89.19 205 TYR A N 1
ATOM 1644 C CA . TYR A 1 205 ? 25.945 -5.187 -6.701 1.00 89.19 205 TYR A CA 1
ATOM 1645 C C . TYR A 1 205 ? 25.176 -6.371 -6.117 1.00 89.19 205 TYR A C 1
ATOM 1647 O O . TYR A 1 205 ? 24.575 -7.151 -6.864 1.00 89.19 205 TYR A O 1
ATOM 1655 N N . HIS A 1 206 ? 25.161 -6.443 -4.784 1.00 88.88 206 HIS A N 1
ATOM 1656 C CA . HIS A 1 206 ? 24.536 -7.500 -3.991 1.00 88.88 206 HIS A CA 1
ATOM 1657 C C . HIS A 1 206 ? 23.780 -6.870 -2.817 1.00 88.88 206 HIS A C 1
ATOM 1659 O O . HIS A 1 206 ? 24.400 -6.243 -1.959 1.00 88.88 206 HIS A O 1
ATOM 1665 N N . ALA A 1 207 ? 22.453 -6.989 -2.785 1.00 82.56 207 ALA A N 1
ATOM 1666 C CA . ALA A 1 207 ? 21.630 -6.416 -1.719 1.00 82.56 207 ALA A CA 1
ATOM 1667 C C . ALA A 1 207 ? 20.226 -7.029 -1.687 1.00 82.56 207 ALA A C 1
ATOM 1669 O O . ALA A 1 207 ? 19.749 -7.576 -2.680 1.00 82.56 207 ALA A O 1
ATOM 1670 N N . VAL A 1 208 ? 19.533 -6.864 -0.559 1.00 84.56 208 VAL A N 1
ATOM 1671 C CA . VAL A 1 208 ? 18.074 -6.995 -0.491 1.00 84.56 208 VAL A CA 1
ATOM 1672 C C . VAL A 1 208 ? 17.480 -5.599 -0.350 1.00 84.56 208 VAL A C 1
ATOM 1674 O O . VAL A 1 208 ? 17.782 -4.890 0.607 1.00 84.56 208 VAL A O 1
ATOM 1677 N N . PHE A 1 209 ? 16.641 -5.198 -1.299 1.00 90.88 209 PHE A N 1
ATOM 1678 C CA . PHE A 1 209 ? 15.979 -3.897 -1.295 1.00 90.88 209 PHE A CA 1
ATOM 1679 C C . PHE A 1 209 ? 14.556 -4.020 -0.763 1.00 90.88 209 PHE A C 1
ATOM 1681 O O . PHE A 1 209 ? 13.750 -4.774 -1.308 1.00 90.88 209 PHE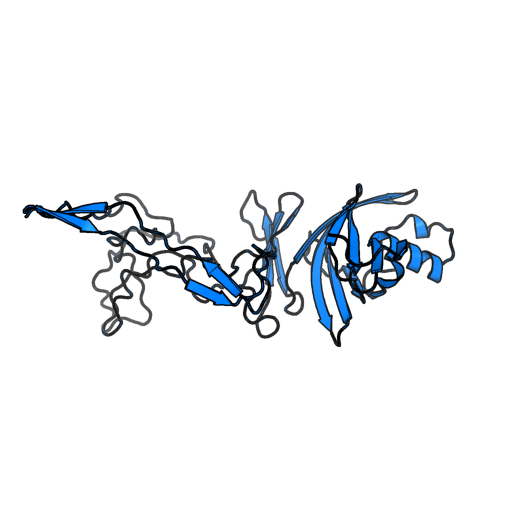 A O 1
ATOM 1688 N N . ALA A 1 210 ? 14.247 -3.253 0.281 1.00 88.81 210 ALA A N 1
ATOM 1689 C CA . ALA A 1 210 ? 12.915 -3.183 0.859 1.00 88.81 210 ALA A CA 1
ATOM 1690 C C . ALA A 1 210 ? 12.122 -2.022 0.251 1.00 88.81 210 ALA A C 1
ATOM 1692 O O . ALA A 1 210 ? 12.454 -0.852 0.467 1.00 88.81 210 ALA A O 1
ATOM 1693 N N . TYR A 1 211 ? 11.058 -2.352 -0.478 1.00 97.38 211 TYR A N 1
ATOM 1694 C CA . TYR A 1 211 ? 10.132 -1.373 -1.032 1.00 97.38 211 TYR A CA 1
ATOM 1695 C C . TYR A 1 211 ? 8.746 -1.493 -0.414 1.00 97.38 211 TYR A C 1
ATOM 1697 O O . TYR A 1 211 ? 8.250 -2.583 -0.131 1.00 97.38 211 TYR A O 1
ATOM 1705 N N . LEU A 1 212 ? 8.100 -0.346 -0.277 1.00 97.62 212 LEU A N 1
ATOM 1706 C CA . LEU A 1 212 ? 6.671 -0.207 -0.067 1.00 97.62 212 LEU A CA 1
ATOM 1707 C C . LEU A 1 212 ? 6.053 0.293 -1.367 1.00 97.62 212 LEU A C 1
ATOM 1709 O O . LEU A 1 212 ? 6.675 1.074 -2.084 1.00 97.62 212 LEU A O 1
ATOM 1713 N N . ILE A 1 213 ? 4.852 -0.168 -1.696 1.00 97.56 213 ILE A N 1
ATOM 1714 C CA . ILE A 1 213 ? 4.248 0.115 -2.996 1.00 97.56 213 ILE A CA 1
ATOM 1715 C C . ILE A 1 213 ? 2.854 0.694 -2.797 1.00 97.56 213 ILE A C 1
ATOM 1717 O O . ILE A 1 213 ? 2.021 0.112 -2.091 1.00 97.56 213 ILE A O 1
ATOM 1721 N N . ALA A 1 214 ? 2.608 1.813 -3.473 1.00 95.81 214 ALA A N 1
ATOM 1722 C CA . ALA A 1 214 ? 1.291 2.410 -3.638 1.00 95.81 214 ALA A CA 1
ATOM 1723 C C . ALA A 1 214 ? 0.822 2.273 -5.089 1.00 95.81 214 ALA A C 1
ATOM 1725 O O . ALA A 1 214 ? 1.626 2.139 -6.015 1.00 95.81 214 ALA A O 1
ATOM 1726 N N . THR A 1 215 ? -0.491 2.312 -5.294 1.00 94.50 215 THR A N 1
ATOM 1727 C CA . THR A 1 215 ? -1.089 2.266 -6.633 1.00 94.50 215 THR A CA 1
ATOM 1728 C C . THR A 1 215 ? -1.967 3.473 -6.876 1.00 94.50 215 THR A C 1
ATOM 1730 O O . THR A 1 215 ? -2.751 3.850 -6.005 1.00 94.50 215 THR A O 1
ATOM 1733 N N . ARG A 1 216 ? -1.907 4.022 -8.089 1.00 93.62 216 ARG A N 1
ATOM 1734 C CA . ARG A 1 216 ? -2.818 5.078 -8.550 1.00 93.62 216 ARG A CA 1
ATOM 1735 C C . ARG A 1 216 ? -3.178 4.885 -10.013 1.00 93.62 216 ARG A C 1
ATOM 1737 O O . ARG A 1 216 ? -2.397 4.328 -10.779 1.00 93.62 216 ARG A O 1
ATOM 1744 N N . THR A 1 217 ? -4.335 5.399 -10.408 1.00 93.75 217 THR A N 1
ATOM 1745 C CA . THR A 1 217 ? -4.774 5.405 -11.805 1.00 93.75 217 THR A CA 1
ATOM 1746 C C . THR A 1 217 ? -4.962 6.842 -12.258 1.00 93.75 217 THR A C 1
ATOM 1748 O O . THR A 1 217 ? -5.713 7.589 -11.636 1.00 93.75 217 THR A O 1
ATOM 1751 N N . VAL A 1 218 ? -4.277 7.236 -13.331 1.00 92.81 218 VAL A N 1
ATOM 1752 C CA . VAL A 1 218 ? -4.369 8.583 -13.915 1.00 92.81 218 VAL A CA 1
ATOM 1753 C C . VAL A 1 218 ? -4.674 8.428 -15.396 1.00 92.81 218 VAL A C 1
ATOM 1755 O O . VAL A 1 218 ? -3.950 7.721 -16.091 1.00 92.81 218 VAL A O 1
ATOM 1758 N N . ALA A 1 219 ? -5.761 9.045 -15.868 1.00 93.50 219 ALA A N 1
ATOM 1759 C CA . ALA A 1 219 ? -6.198 8.973 -17.267 1.00 93.50 219 ALA A CA 1
ATOM 1760 C C . ALA A 1 219 ? -6.250 7.530 -17.832 1.00 93.50 219 ALA A C 1
ATOM 1762 O O . ALA A 1 219 ? -5.819 7.268 -18.950 1.00 93.50 219 ALA A O 1
ATOM 1763 N N . GLY A 1 220 ? -6.742 6.574 -17.032 1.00 93.00 220 GLY A N 1
ATOM 1764 C CA . GLY A 1 220 ? -6.849 5.160 -17.422 1.00 93.00 220 GLY A CA 1
ATOM 1765 C C . GLY A 1 220 ? -5.540 4.360 -17.372 1.00 93.00 220 GLY A C 1
ATOM 1766 O O . GLY A 1 220 ? -5.555 3.165 -17.651 1.00 93.00 220 GLY A O 1
ATOM 1767 N N . VAL A 1 221 ? -4.420 4.977 -16.986 1.00 96.38 221 VAL A N 1
ATOM 1768 C CA . VAL A 1 221 ? -3.127 4.304 -16.813 1.00 96.38 221 VAL A CA 1
ATOM 1769 C C . VAL A 1 221 ? -2.917 3.955 -15.345 1.00 96.38 221 VAL A C 1
ATOM 1771 O O . VAL A 1 221 ? -2.965 4.832 -14.483 1.00 96.38 221 VAL A O 1
ATOM 1774 N N . THR A 1 222 ? -2.650 2.680 -15.062 1.00 97.25 222 THR A N 1
ATOM 1775 C CA . THR A 1 222 ? -2.286 2.205 -13.722 1.00 97.25 222 THR A CA 1
ATOM 1776 C C . THR A 1 222 ? -0.798 2.402 -13.464 1.00 97.25 222 THR A C 1
ATOM 1778 O O . THR A 1 222 ? 0.046 1.964 -14.251 1.00 97.25 222 THR A O 1
ATOM 1781 N N . TYR A 1 223 ? -0.491 3.029 -12.332 1.00 98.06 223 TYR A N 1
ATOM 1782 C CA . TYR A 1 223 ? 0.855 3.250 -11.832 1.00 98.06 223 TYR A CA 1
ATOM 1783 C C . TYR A 1 223 ? 1.092 2.466 -10.550 1.00 98.06 223 TYR A C 1
ATOM 1785 O O . TYR A 1 223 ? 0.203 2.389 -9.696 1.00 98.06 223 TYR A O 1
ATOM 1793 N N . TRP A 1 224 ? 2.299 1.926 -10.413 1.00 97.94 224 TRP A N 1
ATOM 1794 C CA . TRP A 1 224 ? 2.837 1.445 -9.144 1.00 97.94 224 TRP A CA 1
ATOM 1795 C C . TRP A 1 224 ? 3.998 2.349 -8.750 1.00 97.94 224 TRP A C 1
ATOM 1797 O O . TRP A 1 224 ? 4.991 2.424 -9.472 1.00 97.94 224 TRP A O 1
ATOM 1807 N N . ASP A 1 225 ? 3.862 3.044 -7.627 1.00 98.19 225 ASP A N 1
ATOM 1808 C CA . ASP A 1 225 ? 4.884 3.933 -7.085 1.00 98.19 225 ASP A CA 1
ATOM 1809 C C . ASP A 1 225 ? 5.648 3.180 -5.983 1.00 98.19 225 ASP A C 1
ATOM 1811 O O . ASP A 1 225 ? 5.035 2.648 -5.054 1.00 98.19 225 ASP A O 1
ATOM 1815 N N . PHE A 1 226 ? 6.976 3.104 -6.105 1.00 98.38 226 PHE A N 1
ATOM 1816 C CA . PHE A 1 226 ? 7.853 2.378 -5.184 1.00 98.38 226 PHE A CA 1
ATOM 1817 C C . PHE A 1 226 ? 8.535 3.358 -4.231 1.00 98.38 226 PHE A C 1
ATOM 1819 O O . PHE A 1 226 ? 9.205 4.302 -4.657 1.00 98.38 226 PHE A O 1
ATOM 1826 N N . TYR A 1 227 ? 8.396 3.097 -2.938 1.00 98.31 227 TYR A N 1
ATOM 1827 C CA . TYR A 1 227 ? 8.947 3.885 -1.844 1.00 98.31 227 TYR A CA 1
ATOM 1828 C C . TYR A 1 22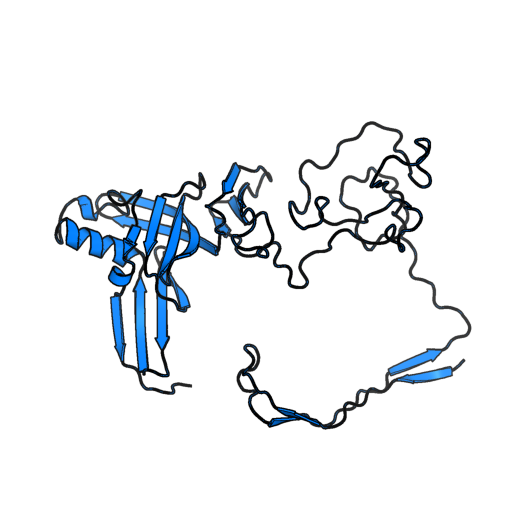7 ? 9.962 3.055 -1.068 1.00 98.31 227 TYR A C 1
ATOM 1830 O O . TYR A 1 227 ? 9.772 1.858 -0.866 1.00 98.31 227 TYR A O 1
ATOM 1838 N N . GLU A 1 228 ? 11.040 3.680 -0.617 1.00 96.94 228 GLU A N 1
ATOM 1839 C CA . GLU A 1 228 ? 12.021 3.045 0.256 1.00 96.94 228 GLU A CA 1
ATOM 1840 C C . GLU A 1 228 ? 11.415 2.824 1.649 1.00 96.94 228 GLU A C 1
ATOM 1842 O O . GLU A 1 228 ? 10.888 3.756 2.258 1.00 96.94 228 GLU A O 1
ATOM 1847 N N . ALA A 1 229 ? 11.509 1.603 2.178 1.00 90.50 229 ALA A N 1
ATOM 1848 C CA . ALA A 1 229 ? 10.876 1.254 3.450 1.00 90.50 229 ALA A CA 1
ATOM 1849 C C . ALA A 1 229 ? 11.496 1.966 4.673 1.00 90.50 229 ALA A C 1
ATOM 1851 O O . ALA A 1 229 ? 10.806 2.218 5.659 1.00 90.50 229 ALA A O 1
ATOM 1852 N N . SER A 1 230 ? 12.783 2.320 4.633 1.00 90.00 230 SER A N 1
ATOM 1853 C CA . SER A 1 230 ? 13.473 2.976 5.757 1.00 90.00 230 SER A CA 1
ATOM 1854 C C . SER A 1 230 ? 13.054 4.435 5.954 1.00 90.00 230 SER A C 1
ATOM 1856 O O . SER A 1 230 ? 13.035 4.912 7.083 1.00 90.00 230 SER A O 1
ATOM 1858 N N . THR A 1 231 ? 12.694 5.142 4.879 1.00 97.06 231 THR A N 1
ATOM 1859 C CA . THR A 1 231 ? 12.433 6.595 4.908 1.00 97.06 231 THR A CA 1
ATOM 1860 C C . THR A 1 231 ? 11.033 6.989 4.429 1.00 97.06 231 THR A C 1
ATOM 1862 O O . THR A 1 231 ? 10.631 8.154 4.564 1.00 97.06 231 THR A O 1
ATOM 1865 N N . GLY A 1 232 ? 10.317 6.056 3.796 1.00 96.12 232 GLY A N 1
ATOM 1866 C CA . GLY A 1 232 ? 9.063 6.299 3.087 1.00 96.12 232 GLY A CA 1
ATOM 1867 C C . GLY A 1 232 ? 9.219 7.219 1.868 1.00 96.12 232 GLY A C 1
ATOM 1868 O O . GLY A 1 232 ? 8.225 7.762 1.378 1.00 96.12 232 GLY A O 1
ATOM 1869 N N . ARG A 1 233 ? 10.454 7.444 1.392 1.00 97.31 233 ARG A N 1
ATOM 1870 C CA . ARG A 1 233 ? 10.766 8.308 0.246 1.00 97.31 233 ARG A CA 1
ATOM 1871 C C . ARG A 1 233 ? 10.451 7.592 -1.063 1.00 97.31 233 ARG A C 1
ATOM 1873 O O . ARG A 1 233 ? 10.822 6.439 -1.246 1.00 97.31 233 ARG A O 1
ATOM 1880 N N . TRP A 1 234 ? 9.843 8.306 -2.006 1.00 98.19 234 TRP A N 1
ATOM 1881 C CA . TRP A 1 234 ? 9.642 7.802 -3.363 1.00 98.19 234 TRP A CA 1
ATOM 1882 C C . TRP A 1 234 ? 10.975 7.554 -4.088 1.00 98.19 234 TRP A C 1
ATOM 1884 O O . TRP A 1 234 ? 11.872 8.402 -4.061 1.00 98.19 234 TRP A O 1
ATOM 1894 N N . VAL A 1 235 ? 11.091 6.400 -4.748 1.00 98.19 235 VAL A N 1
ATOM 1895 C CA . VAL A 1 235 ? 12.303 5.964 -5.457 1.00 98.19 235 VAL A CA 1
ATOM 1896 C C . VAL A 1 235 ? 12.096 5.997 -6.966 1.00 98.19 235 VAL A C 1
ATOM 1898 O O . VAL A 1 235 ? 12.895 6.612 -7.665 1.00 98.19 235 VAL A O 1
ATOM 1901 N N . PHE A 1 236 ? 11.063 5.330 -7.476 1.00 98.50 236 PHE A N 1
ATOM 1902 C CA . PHE A 1 236 ? 10.712 5.283 -8.899 1.00 98.50 236 PHE A CA 1
ATOM 1903 C C . PHE A 1 236 ? 9.262 4.807 -9.058 1.00 98.50 236 PHE A C 1
ATOM 1905 O O . PHE A 1 236 ? 8.625 4.388 -8.087 1.00 98.50 236 PHE A O 1
ATOM 1912 N N . SER A 1 237 ? 8.749 4.825 -10.287 1.00 98.50 237 SER A N 1
ATOM 1913 C CA . SER A 1 237 ? 7.418 4.294 -10.594 1.00 98.50 237 SER A CA 1
ATOM 1914 C C . SER A 1 237 ? 7.411 3.401 -11.825 1.00 98.50 237 SER A C 1
ATOM 1916 O O . SER A 1 237 ? 8.236 3.538 -12.729 1.00 98.50 237 SER A O 1
ATOM 1918 N N . TYR A 1 238 ? 6.404 2.542 -11.902 1.00 98.69 238 TYR A N 1
ATOM 1919 C CA . TYR A 1 238 ? 5.972 1.887 -13.128 1.00 98.69 238 TYR A CA 1
ATOM 1920 C C . TYR A 1 238 ? 4.658 2.481 -13.615 1.00 98.69 238 TYR A C 1
ATOM 1922 O O . TYR A 1 238 ? 3.754 2.677 -12.810 1.00 98.69 238 TYR A O 1
ATOM 1930 N N . SER A 1 239 ? 4.538 2.744 -14.916 1.00 98.62 239 SER A N 1
ATOM 1931 C CA . SER A 1 239 ? 3.269 3.037 -15.598 1.00 98.62 239 SER A CA 1
ATOM 1932 C C . SER A 1 239 ? 2.796 1.818 -16.391 1.00 98.62 239 SER A C 1
ATOM 1934 O O . SER A 1 239 ? 3.586 0.924 -16.669 1.00 98.62 239 SER A O 1
ATOM 1936 N N . ASN A 1 240 ? 1.519 1.768 -16.777 1.00 98.06 240 ASN A N 1
ATOM 1937 C CA . ASN A 1 240 ? 0.928 0.660 -17.546 1.00 98.06 240 ASN A CA 1
ATOM 1938 C C . ASN A 1 240 ? 1.086 -0.720 -16.884 1.00 98.06 240 ASN A C 1
ATOM 1940 O O . ASN A 1 240 ? 1.233 -1.728 -17.579 1.00 98.06 240 ASN A O 1
ATOM 1944 N N . VAL A 1 241 ? 1.084 -0.780 -15.549 1.00 98.06 241 VAL A N 1
ATOM 1945 C CA . VAL A 1 241 ? 1.212 -2.061 -14.842 1.00 98.06 241 VAL A CA 1
ATOM 1946 C C . VAL A 1 241 ? -0.019 -2.924 -15.142 1.00 98.06 241 VAL A C 1
ATOM 1948 O O . VAL A 1 241 ? -1.138 -2.441 -14.949 1.00 98.06 241 VAL A O 1
ATOM 1951 N N . PRO A 1 242 ? 0.145 -4.169 -15.631 1.00 96.62 242 PRO A N 1
ATOM 1952 C CA . PRO A 1 242 ? -0.991 -5.013 -15.972 1.00 96.62 242 PRO A CA 1
ATOM 1953 C C . PRO A 1 242 ? -1.782 -5.415 -14.722 1.00 96.62 242 PRO 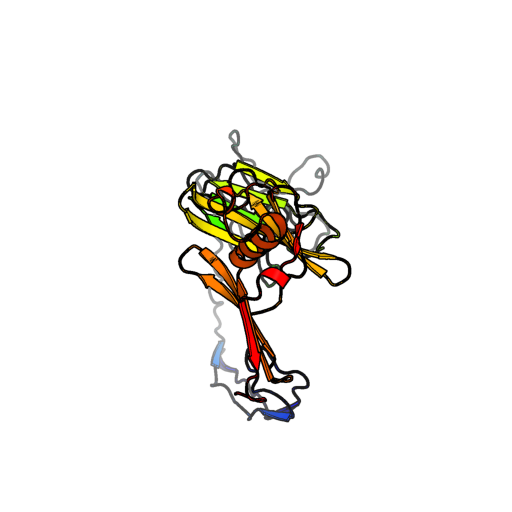A C 1
ATOM 1955 O O . PRO A 1 242 ? -1.233 -5.584 -13.634 1.00 96.62 242 PRO A O 1
ATOM 1958 N N . SER A 1 243 ? -3.086 -5.611 -14.893 1.00 93.94 243 SER A N 1
ATOM 1959 C CA . SER A 1 243 ? -3.940 -6.245 -13.890 1.00 93.94 243 SER A CA 1
ATOM 1960 C C . SER A 1 243 ? -3.795 -7.763 -13.950 1.00 93.94 243 SER A C 1
ATOM 1962 O O . SER A 1 243 ? -3.766 -8.320 -15.042 1.00 93.94 243 SER A O 1
ATOM 1964 N N . GLY A 1 244 ? -3.811 -8.448 -12.812 1.00 94.44 244 GLY A N 1
ATOM 1965 C CA . GLY A 1 244 ? -3.805 -9.906 -12.786 1.00 94.44 244 GLY A CA 1
ATOM 1966 C C . GLY A 1 244 ? -3.502 -10.452 -11.399 1.00 94.44 244 GLY A C 1
ATOM 1967 O O . GLY A 1 244 ? -3.472 -9.709 -10.414 1.00 94.44 244 GLY A O 1
ATOM 1968 N N . THR A 1 245 ? -3.248 -11.753 -11.334 1.00 94.44 245 THR A N 1
ATOM 1969 C CA . THR A 1 245 ? -2.806 -12.416 -10.108 1.00 94.44 245 THR A CA 1
ATOM 1970 C C . THR A 1 245 ? -1.349 -12.073 -9.855 1.00 94.44 245 THR A C 1
ATOM 1972 O O . THR A 1 245 ? -0.488 -12.365 -10.684 1.00 94.44 245 THR A O 1
ATOM 1975 N N . VAL A 1 246 ? -1.076 -11.461 -8.705 1.00 92.88 246 VAL A N 1
ATOM 1976 C CA . VAL A 1 246 ? 0.280 -11.087 -8.302 1.00 92.88 246 VAL A CA 1
ATOM 1977 C C . VAL A 1 246 ? 0.892 -12.201 -7.463 1.00 92.88 246 VAL A C 1
ATOM 1979 O O . VAL A 1 246 ? 0.285 -12.641 -6.489 1.00 92.88 246 VAL A O 1
ATOM 1982 N N . VAL A 1 247 ? 2.114 -12.602 -7.800 1.00 91.69 247 VAL A N 1
ATOM 1983 C CA . VAL A 1 247 ? 2.943 -13.519 -7.009 1.00 91.69 247 VAL A CA 1
ATOM 1984 C C . VAL A 1 247 ? 4.362 -12.964 -6.874 1.00 91.69 247 VAL A C 1
ATOM 1986 O O . VAL A 1 247 ? 4.757 -12.072 -7.626 1.00 91.69 247 VAL A O 1
ATOM 1989 N N . TYR A 1 248 ? 5.132 -13.490 -5.924 1.00 87.69 248 TYR A N 1
ATOM 1990 C CA . TYR A 1 248 ? 6.549 -13.161 -5.765 1.00 87.69 248 TYR A CA 1
ATOM 1991 C C . TYR A 1 248 ? 7.407 -14.311 -6.284 1.00 87.69 248 TYR A C 1
ATOM 1993 O O . TYR A 1 248 ? 7.133 -15.474 -5.988 1.00 87.69 248 TYR A O 1
ATOM 2001 N N . GLY A 1 249 ? 8.424 -13.984 -7.076 1.00 84.81 249 GLY A N 1
ATOM 2002 C CA . GLY A 1 249 ? 9.420 -14.946 -7.524 1.00 84.81 249 GLY A CA 1
ATOM 2003 C C . GLY A 1 249 ? 10.476 -15.245 -6.451 1.00 84.81 249 GLY A C 1
ATOM 2004 O O . GLY A 1 249 ? 10.464 -14.638 -5.375 1.00 84.81 249 GLY A O 1
ATOM 2005 N N . PRO A 1 250 ? 11.408 -16.176 -6.720 1.00 85.75 250 PRO A N 1
ATOM 2006 C CA . PRO A 1 250 ? 12.383 -16.649 -5.735 1.00 85.75 250 PRO A CA 1
ATOM 2007 C C . PRO A 1 250 ? 13.333 -15.574 -5.193 1.00 85.75 250 PRO A C 1
ATOM 2009 O O . PRO A 1 250 ? 13.871 -15.740 -4.101 1.00 85.75 250 PRO A O 1
ATOM 2012 N N . LYS A 1 251 ? 13.552 -14.481 -5.936 1.00 85.94 251 LYS A N 1
ATOM 2013 C CA . LYS A 1 251 ? 14.357 -13.336 -5.490 1.00 85.94 251 LYS A CA 1
ATOM 2014 C C . LYS A 1 251 ? 13.486 -12.147 -5.070 1.00 85.94 251 LYS A C 1
ATOM 2016 O O . LYS A 1 251 ? 13.993 -11.043 -4.901 1.00 85.94 251 LYS A O 1
ATOM 2021 N N . GLY A 1 252 ? 12.183 -12.353 -4.884 1.00 83.88 252 GLY A N 1
ATOM 2022 C CA . GLY A 1 252 ? 11.235 -11.316 -4.484 1.00 83.88 252 GLY A CA 1
ATOM 2023 C C . GLY A 1 252 ? 10.861 -10.334 -5.593 1.00 83.88 252 GLY A C 1
ATOM 2024 O O . GLY A 1 252 ? 10.269 -9.286 -5.329 1.00 83.88 252 GLY A O 1
ATOM 2025 N N . GLU A 1 253 ? 11.163 -10.659 -6.848 1.00 94.56 253 GLU A N 1
ATOM 2026 C CA . GLU A 1 253 ? 10.564 -10.004 -8.002 1.00 94.56 253 GLU A CA 1
ATOM 2027 C C . GLU A 1 253 ? 9.041 -10.174 -7.989 1.00 94.56 253 GLU A C 1
ATOM 2029 O O . GLU A 1 253 ? 8.516 -11.224 -7.623 1.00 94.56 253 GLU A O 1
ATOM 2034 N N . ILE A 1 254 ? 8.312 -9.142 -8.398 1.00 96.62 254 ILE A N 1
ATOM 2035 C CA . ILE A 1 254 ? 6.857 -9.214 -8.524 1.00 96.62 254 ILE A CA 1
ATOM 2036 C C . ILE A 1 254 ? 6.530 -9.734 -9.916 1.00 96.62 254 ILE A C 1
ATOM 2038 O O . ILE A 1 254 ? 6.969 -9.163 -10.917 1.00 96.62 254 ILE A O 1
ATOM 2042 N N . ILE A 1 255 ? 5.731 -10.793 -9.964 1.00 97.81 255 ILE A N 1
ATOM 2043 C CA . ILE A 1 255 ? 5.228 -11.407 -11.185 1.00 97.81 255 ILE A CA 1
ATOM 2044 C C . ILE A 1 255 ? 3.713 -11.220 -11.235 1.00 97.81 255 ILE A C 1
ATOM 2046 O O . ILE A 1 255 ? 3.029 -11.392 -10.227 1.00 97.81 255 ILE A O 1
ATOM 2050 N N . ILE A 1 256 ? 3.183 -10.861 -12.404 1.00 98.12 256 ILE A N 1
ATOM 2051 C CA . ILE A 1 256 ? 1.740 -10.747 -12.637 1.00 98.12 256 ILE A CA 1
ATOM 2052 C C . ILE A 1 256 ? 1.348 -11.704 -13.753 1.00 98.12 256 ILE A C 1
ATOM 2054 O O . ILE A 1 256 ? 1.840 -11.592 -14.878 1.00 98.12 256 ILE A O 1
ATOM 2058 N N . TYR A 1 257 ? 0.436 -12.620 -13.440 1.00 97.50 257 TYR A N 1
ATOM 2059 C CA . TYR A 1 257 ? -0.218 -13.469 -14.427 1.00 97.50 257 TYR A CA 1
ATOM 2060 C C . TYR A 1 257 ? -1.580 -12.890 -14.784 1.00 97.50 257 TYR A C 1
ATOM 2062 O O . TYR A 1 257 ? -2.442 -12.721 -13.919 1.00 97.50 257 TYR A O 1
ATOM 2070 N N . THR A 1 258 ? -1.777 -12.601 -16.068 1.00 95.94 258 THR A N 1
ATOM 2071 C CA . THR A 1 258 ? -3.079 -12.182 -16.602 1.00 95.94 258 THR A CA 1
ATOM 2072 C C . THR A 1 258 ? -3.665 -13.337 -17.390 1.00 95.94 258 THR A C 1
ATOM 2074 O O . THR A 1 258 ? -2.958 -13.925 -18.205 1.00 95.94 258 THR A O 1
ATOM 2077 N N . VAL A 1 259 ? -4.937 -13.655 -17.167 1.00 93.75 259 VAL A N 1
ATOM 2078 C CA . VAL A 1 259 ? -5.666 -14.683 -17.917 1.00 93.75 259 VAL A CA 1
ATOM 2079 C C . VAL A 1 259 ? -6.973 -14.073 -18.412 1.00 93.75 259 VAL A C 1
ATOM 2081 O O . VAL A 1 259 ? -7.764 -13.573 -17.616 1.00 93.75 259 VAL A O 1
ATOM 2084 N N . ASP A 1 260 ? -7.199 -14.116 -19.722 1.00 91.50 260 ASP A N 1
ATOM 2085 C CA . ASP A 1 260 ? -8.439 -13.691 -20.371 1.00 91.50 260 ASP A CA 1
ATOM 2086 C C . ASP A 1 260 ? -9.049 -14.904 -21.085 1.00 91.50 260 ASP A C 1
ATOM 2088 O O . ASP A 1 260 ? -8.693 -15.234 -22.218 1.00 91.50 260 ASP A O 1
ATOM 2092 N N . LEU A 1 261 ? -9.968 -15.593 -20.403 1.00 90.94 261 LEU A N 1
ATOM 2093 C CA . LEU A 1 261 ? -10.642 -16.787 -20.927 1.00 90.94 261 LEU A CA 1
ATOM 2094 C C . LEU A 1 261 ? -11.633 -16.469 -22.055 1.00 90.94 261 LEU A C 1
ATOM 2096 O O . LEU A 1 261 ? -11.924 -17.333 -22.883 1.00 90.94 261 LEU A O 1
ATOM 2100 N N . THR A 1 262 ? -12.131 -15.231 -22.110 1.00 90.44 262 THR A N 1
ATOM 2101 C CA . THR A 1 262 ? -13.055 -14.767 -23.153 1.00 90.44 262 THR A CA 1
ATOM 2102 C C . THR A 1 262 ? -12.314 -14.584 -24.473 1.00 90.44 262 THR A C 1
ATOM 2104 O O . THR A 1 262 ? -12.767 -15.032 -25.531 1.00 90.44 262 THR A O 1
ATOM 2107 N N . ARG A 1 263 ? -11.144 -13.937 -24.420 1.00 91.12 263 ARG A N 1
ATOM 2108 C CA . ARG A 1 263 ? -10.289 -13.710 -25.592 1.00 91.12 263 ARG A CA 1
ATOM 2109 C C . ARG A 1 263 ? -9.306 -14.854 -25.850 1.00 91.12 263 ARG A C 1
ATOM 2111 O O . ARG A 1 263 ? -8.773 -14.921 -26.952 1.00 91.12 263 ARG A O 1
ATOM 2118 N N . GLY A 1 264 ? -9.124 -15.769 -24.899 1.00 94.25 264 GLY A N 1
ATOM 2119 C CA . GLY A 1 264 ? -8.283 -16.959 -25.038 1.00 94.25 264 GLY A CA 1
ATOM 2120 C C . GLY A 1 264 ? -6.789 -16.640 -25.017 1.00 94.25 264 GLY A C 1
ATOM 2121 O O . GLY A 1 264 ? -6.050 -17.113 -25.879 1.00 94.25 264 GLY A O 1
ATOM 2122 N N . TRP A 1 265 ? -6.325 -15.817 -24.075 1.00 94.81 265 TRP A N 1
ATOM 2123 C CA . TRP A 1 265 ? -4.892 -15.545 -23.915 1.00 94.81 265 TRP A CA 1
ATOM 2124 C C . TRP A 1 265 ? -4.476 -15.418 -22.448 1.00 94.81 265 TRP A C 1
ATOM 2126 O O . TRP A 1 265 ? -5.293 -15.149 -21.568 1.00 94.81 265 TRP A O 1
ATOM 2136 N N . MET A 1 266 ? -3.182 -15.602 -22.197 1.00 96.44 266 MET A N 1
ATOM 2137 C CA . MET A 1 266 ? -2.542 -15.316 -20.920 1.00 96.44 266 MET A CA 1
ATOM 2138 C C . MET A 1 266 ? -1.175 -14.654 -21.104 1.00 96.44 266 MET A C 1
ATOM 2140 O O . MET A 1 266 ? -0.476 -14.909 -22.088 1.00 96.44 266 MET A O 1
ATOM 2144 N N . THR A 1 267 ? -0.773 -13.823 -20.144 1.00 97.62 267 THR A N 1
ATOM 2145 C CA . THR A 1 267 ? 0.555 -13.188 -20.105 1.00 97.62 267 THR A CA 1
ATOM 2146 C C . THR A 1 267 ? 1.248 -13.404 -18.769 1.00 97.62 267 THR A C 1
ATOM 2148 O O . THR A 1 267 ? 0.603 -13.528 -17.725 1.00 97.62 267 THR A O 1
ATOM 2151 N N . GLY A 1 268 ? 2.580 -13.419 -18.821 1.00 98.12 268 GLY A N 1
ATOM 2152 C CA . GLY A 1 268 ? 3.457 -13.354 -17.660 1.00 98.12 268 GLY A CA 1
ATOM 2153 C C . GLY A 1 268 ? 4.241 -12.050 -17.692 1.00 98.12 268 GLY A C 1
ATOM 2154 O O . GLY A 1 268 ? 4.981 -11.790 -18.643 1.00 98.12 268 GLY A O 1
ATOM 2155 N N . TRP A 1 269 ? 4.068 -11.230 -16.663 1.00 98.56 269 TRP A N 1
ATOM 2156 C CA . TRP A 1 269 ? 4.789 -9.977 -16.462 1.00 98.56 269 TRP A CA 1
ATOM 2157 C C . TRP A 1 269 ? 5.740 -10.096 -15.275 1.00 98.56 269 TRP A C 1
ATOM 2159 O O . TRP A 1 269 ? 5.359 -10.686 -14.270 1.00 98.56 269 TRP A O 1
ATOM 2169 N N . ASN A 1 270 ? 6.935 -9.510 -15.354 1.00 98.25 270 ASN A N 1
ATOM 2170 C CA . ASN A 1 270 ? 7.909 -9.488 -14.266 1.00 98.25 270 ASN A CA 1
ATOM 2171 C C . ASN A 1 270 ? 8.477 -8.079 -14.050 1.00 98.25 270 ASN A C 1
ATOM 2173 O O . ASN A 1 270 ? 8.997 -7.445 -14.971 1.00 98.25 270 ASN A O 1
ATOM 2177 N N . SER A 1 271 ? 8.423 -7.618 -12.801 1.00 96.62 271 SER A N 1
ATOM 2178 C CA . SER A 1 271 ? 8.913 -6.308 -12.373 1.00 96.62 271 SER A CA 1
ATOM 2179 C C . SER A 1 271 ? 10.387 -6.055 -12.689 1.00 96.62 271 SER A C 1
ATOM 2181 O O . SER A 1 271 ? 10.728 -4.937 -13.058 1.00 96.62 271 SER A O 1
ATOM 2183 N N . THR A 1 272 ? 11.274 -7.047 -12.571 1.00 96.25 272 THR A N 1
ATOM 2184 C CA . THR A 1 272 ? 12.714 -6.844 -12.813 1.00 96.25 272 THR A CA 1
ATOM 2185 C C . THR A 1 272 ? 13.028 -6.799 -14.298 1.00 96.25 272 THR A C 1
ATOM 2187 O O . THR A 1 272 ? 13.900 -6.042 -14.725 1.00 96.25 272 THR A O 1
ATOM 2190 N N . HIS A 1 273 ? 12.236 -7.514 -15.100 1.00 97.25 273 HIS A N 1
ATOM 2191 C CA . HIS A 1 273 ? 12.340 -7.506 -16.551 1.00 97.25 273 HIS A CA 1
ATOM 2192 C C . HIS A 1 273 ? 12.087 -6.108 -17.140 1.00 97.25 273 HIS A C 1
ATOM 2194 O O . HIS A 1 273 ? 12.746 -5.741 -18.107 1.00 97.25 273 HIS A O 1
ATOM 2200 N N . VAL A 1 274 ? 11.221 -5.287 -16.525 1.00 98.25 274 VAL A N 1
ATOM 2201 C CA . VAL A 1 274 ? 11.011 -3.879 -16.927 1.00 98.25 274 VAL A CA 1
ATOM 2202 C C . VAL A 1 274 ? 12.333 -3.107 -16.938 1.00 98.25 274 VAL A C 1
ATOM 2204 O O . VAL A 1 274 ? 12.689 -2.487 -17.941 1.00 98.25 274 VAL A O 1
ATOM 2207 N N . VAL A 1 275 ? 13.078 -3.174 -15.831 1.00 96.75 275 VAL A N 1
ATOM 2208 C CA . VAL A 1 275 ? 14.352 -2.462 -15.662 1.00 96.75 275 VAL A CA 1
ATOM 2209 C C . VAL A 1 275 ? 15.412 -3.035 -16.594 1.00 96.75 275 VAL A C 1
ATOM 2211 O O . VAL A 1 275 ? 16.119 -2.275 -17.255 1.00 96.75 275 VAL A O 1
ATOM 2214 N N . THR A 1 276 ? 15.495 -4.364 -16.703 1.00 95.50 276 THR A N 1
ATOM 2215 C CA . THR A 1 276 ? 16.430 -5.032 -17.617 1.00 95.50 276 THR A CA 1
ATOM 2216 C C . THR A 1 276 ? 16.209 -4.594 -19.062 1.00 95.50 276 THR A C 1
ATOM 2218 O O . THR A 1 276 ? 17.161 -4.176 -19.716 1.00 95.50 276 THR A O 1
ATOM 2221 N N . GLN A 1 277 ? 14.969 -4.624 -19.557 1.00 97.56 277 GLN A N 1
ATOM 2222 C CA . GLN A 1 277 ? 14.663 -4.241 -20.938 1.00 97.56 277 GLN A CA 1
ATOM 2223 C C . GLN A 1 277 ? 14.871 -2.751 -21.190 1.00 97.56 277 GLN A C 1
ATOM 2225 O O . GLN A 1 277 ? 15.413 -2.384 -22.231 1.00 97.56 277 GLN A O 1
ATOM 2230 N N . LYS A 1 278 ? 14.517 -1.883 -20.230 1.00 97.69 278 LYS A N 1
ATOM 2231 C CA . LYS A 1 278 ? 14.818 -0.451 -20.351 1.00 97.69 278 LYS A CA 1
ATOM 2232 C C . LYS A 1 278 ? 16.323 -0.211 -20.467 1.00 97.69 278 LYS A C 1
ATOM 2234 O O . LYS A 1 278 ? 16.756 0.563 -21.315 1.00 97.69 278 LYS A O 1
ATOM 2239 N N . ARG A 1 279 ? 17.116 -0.917 -19.658 1.00 96.00 279 ARG A N 1
ATOM 2240 C CA . ARG A 1 279 ? 18.578 -0.819 -19.677 1.00 96.00 279 ARG A CA 1
ATOM 2241 C C . ARG A 1 279 ? 19.174 -1.295 -20.994 1.00 96.00 279 ARG A C 1
ATOM 2243 O O . ARG A 1 279 ? 20.067 -0.632 -21.512 1.00 96.00 279 ARG A O 1
ATOM 2250 N N . ILE A 1 280 ? 18.641 -2.380 -21.558 1.00 96.81 280 ILE A N 1
ATOM 2251 C CA . ILE A 1 280 ? 19.028 -2.858 -22.890 1.00 96.81 280 ILE A CA 1
ATOM 2252 C C . ILE A 1 280 ? 18.710 -1.811 -23.962 1.00 96.81 280 ILE A C 1
ATOM 2254 O O . ILE A 1 280 ? 19.552 -1.542 -24.816 1.00 96.81 280 ILE A O 1
ATOM 2258 N N . ALA A 1 281 ? 17.527 -1.196 -23.904 1.00 96.88 281 ALA A N 1
ATOM 2259 C CA . ALA A 1 281 ? 17.126 -0.169 -24.862 1.00 96.88 281 ALA A CA 1
ATOM 2260 C C . ALA A 1 281 ? 18.015 1.087 -24.798 1.00 96.88 281 ALA A C 1
ATOM 2262 O O . ALA A 1 281 ? 18.342 1.652 -25.837 1.00 96.88 281 ALA A O 1
ATOM 2263 N N . ASP A 1 282 ? 18.431 1.505 -23.599 1.00 97.06 282 ASP A N 1
ATOM 2264 C CA . ASP A 1 282 ? 19.224 2.727 -23.413 1.00 97.06 282 ASP A CA 1
ATOM 2265 C C . ASP A 1 282 ? 20.722 2.540 -23.680 1.00 97.06 282 ASP A C 1
ATOM 2267 O O . ASP A 1 282 ? 21.393 3.471 -24.127 1.00 97.06 282 ASP A O 1
ATOM 2271 N N . TYR A 1 283 ? 21.269 1.367 -23.345 1.00 96.44 283 TYR A N 1
ATOM 2272 C CA . TYR A 1 283 ? 22.719 1.161 -23.263 1.00 96.44 283 TYR A CA 1
ATOM 2273 C C . TYR A 1 283 ? 23.230 -0.063 -24.033 1.00 96.44 283 TYR A C 1
ATOM 2275 O O . TYR A 1 283 ? 24.436 -0.313 -24.029 1.00 96.44 283 TYR A O 1
ATOM 2283 N N . GLY A 1 284 ? 22.350 -0.805 -24.709 1.00 96.75 284 GLY A N 1
ATOM 2284 C CA . GLY A 1 284 ? 22.678 -2.074 -25.354 1.00 96.75 284 GLY A CA 1
ATOM 2285 C C . GLY A 1 284 ? 22.644 -3.263 -24.383 1.00 96.75 284 GLY A C 1
ATOM 2286 O O . GLY A 1 284 ? 22.389 -3.094 -23.196 1.00 96.75 284 GLY A O 1
ATOM 2287 N N . PRO A 1 285 ? 22.870 -4.497 -24.865 1.00 94.38 285 PRO A N 1
ATOM 2288 C CA . PRO A 1 285 ? 22.677 -5.714 -24.071 1.00 94.38 285 PRO A CA 1
ATOM 2289 C C . PRO A 1 285 ? 23.807 -6.026 -23.078 1.00 94.38 285 PRO A C 1
ATOM 2291 O O . PRO A 1 285 ? 23.695 -6.975 -22.303 1.00 94.38 285 PRO A O 1
ATOM 2294 N N . THR A 1 286 ? 24.906 -5.272 -23.111 1.00 92.00 286 THR A N 1
ATOM 2295 C CA . THR A 1 286 ? 26.128 -5.555 -22.351 1.00 92.00 286 THR A CA 1
ATOM 2296 C C . THR A 1 286 ? 26.695 -4.292 -21.723 1.00 92.00 286 THR A C 1
ATOM 2298 O O . THR A 1 286 ? 26.603 -3.211 -22.295 1.00 92.00 286 THR A O 1
ATOM 2301 N N . GLY A 1 287 ? 27.387 -4.439 -20.595 1.00 89.94 287 GLY A N 1
ATOM 2302 C CA . GLY A 1 287 ? 28.137 -3.355 -19.964 1.00 89.94 287 GLY A CA 1
ATOM 2303 C C . GLY A 1 287 ? 28.013 -3.368 -18.447 1.00 89.94 287 GLY A C 1
ATOM 2304 O O . GLY A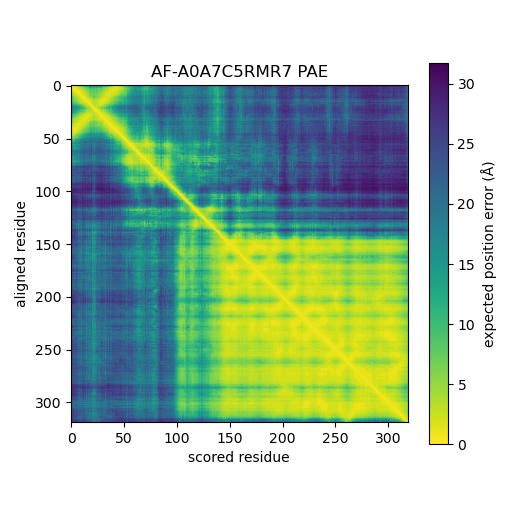 1 287 ? 27.136 -4.021 -17.880 1.00 89.94 287 GLY A O 1
ATOM 2305 N N . SER A 1 288 ? 28.872 -2.606 -17.771 1.00 89.56 288 SER A N 1
ATOM 2306 C CA . SER A 1 288 ? 28.927 -2.568 -16.302 1.00 89.56 288 SER A CA 1
ATOM 2307 C C . SER A 1 288 ? 27.615 -2.109 -15.651 1.00 89.56 288 SER A C 1
ATOM 2309 O O . SER A 1 288 ? 27.278 -2.549 -14.554 1.00 89.56 288 SER A O 1
ATOM 2311 N N . ARG A 1 289 ? 26.820 -1.297 -16.360 1.00 91.62 289 ARG A N 1
ATOM 2312 C CA . ARG A 1 289 ? 25.502 -0.818 -15.914 1.00 91.62 289 ARG A CA 1
ATOM 2313 C C . ARG A 1 289 ? 24.513 -1.954 -15.623 1.00 91.62 289 ARG A C 1
ATOM 2315 O O . ARG A 1 289 ? 23.647 -1.787 -14.774 1.00 91.62 289 ARG A O 1
ATOM 2322 N N . HIS A 1 290 ? 24.636 -3.108 -16.286 1.00 91.69 290 HIS A N 1
ATOM 2323 C CA . HIS A 1 290 ? 23.718 -4.245 -16.100 1.00 91.69 290 HIS A CA 1
ATOM 2324 C C . HIS A 1 290 ? 23.855 -4.932 -14.739 1.00 91.69 290 HIS A C 1
ATOM 2326 O O . HIS A 1 290 ? 22.953 -5.658 -14.336 1.00 91.69 290 HIS A O 1
ATOM 2332 N N . GLY A 1 291 ? 24.948 -4.682 -14.014 1.00 92.25 291 GLY A N 1
ATOM 2333 C CA . GLY A 1 291 ? 25.129 -5.175 -12.651 1.00 92.25 291 GLY A CA 1
ATOM 2334 C C . GLY A 1 291 ? 24.502 -4.268 -11.585 1.00 92.25 291 GLY A C 1
ATOM 2335 O O . GLY A 1 291 ? 24.623 -4.527 -10.395 1.00 92.25 291 GLY A O 1
ATOM 2336 N N . SER A 1 292 ? 23.849 -3.170 -11.959 1.00 93.00 292 SER A N 1
ATOM 2337 C CA . SER A 1 292 ? 23.091 -2.353 -11.012 1.00 93.00 292 SER A CA 1
ATOM 2338 C C . SER A 1 292 ? 21.595 -2.609 -11.163 1.00 93.00 292 SER A C 1
ATOM 2340 O O . SER A 1 292 ? 21.101 -2.735 -12.280 1.00 93.00 292 SER A O 1
ATOM 2342 N N . TRP A 1 293 ? 20.877 -2.635 -10.035 1.00 93.88 293 TRP A N 1
ATOM 2343 C CA . TRP A 1 293 ? 19.420 -2.769 -10.014 1.00 93.88 293 TRP A CA 1
ATOM 2344 C C . TRP A 1 293 ? 18.748 -1.533 -10.639 1.00 93.88 293 TRP A C 1
ATOM 2346 O O . TRP A 1 293 ? 18.545 -1.473 -11.848 1.00 93.88 293 TRP A O 1
ATOM 2356 N N . ILE A 1 294 ? 18.471 -0.499 -9.841 1.00 95.12 294 ILE A N 1
ATOM 2357 C CA . ILE A 1 294 ? 17.684 0.677 -10.258 1.00 95.12 294 ILE A CA 1
ATOM 2358 C C . ILE A 1 294 ? 18.518 1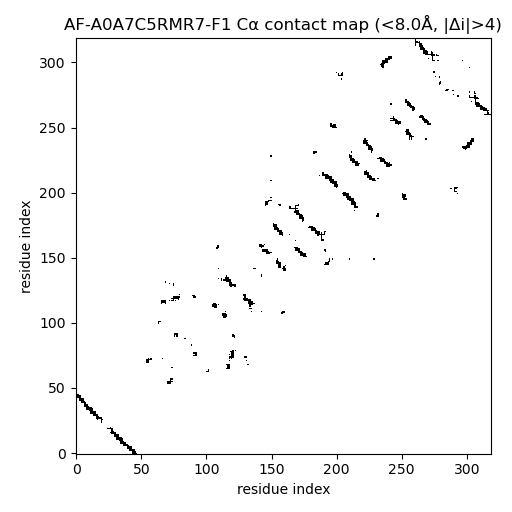.956 -10.429 1.00 95.12 294 ILE A C 1
ATOM 2360 O O . ILE A 1 294 ? 17.980 3.040 -10.656 1.00 95.12 294 ILE A O 1
ATOM 2364 N N . ARG A 1 295 ? 19.849 1.848 -10.331 1.00 92.56 295 ARG A N 1
ATOM 2365 C CA . ARG A 1 295 ? 20.762 2.953 -10.664 1.00 92.56 295 ARG A CA 1
ATOM 2366 C C . ARG A 1 295 ? 20.405 3.484 -12.063 1.00 92.56 295 ARG A C 1
ATOM 2368 O O . ARG A 1 295 ? 19.933 2.713 -12.897 1.00 92.56 295 ARG A O 1
ATOM 2375 N N . GLU A 1 296 ? 20.568 4.790 -12.278 1.00 95.00 296 GLU A N 1
ATOM 2376 C CA . GLU A 1 296 ? 20.125 5.546 -13.468 1.00 95.00 296 GLU A CA 1
ATOM 2377 C C . GLU A 1 296 ? 18.603 5.753 -13.621 1.00 95.00 296 GLU A C 1
ATOM 2379 O O . GLU A 1 296 ? 18.200 6.661 -14.344 1.00 95.00 296 GLU A O 1
ATOM 2384 N N . TYR A 1 297 ? 17.759 4.993 -12.914 1.00 96.94 297 TYR A N 1
ATOM 2385 C CA . TYR A 1 297 ? 16.294 5.065 -13.041 1.00 96.94 297 TYR A CA 1
ATOM 2386 C C . TYR A 1 297 ? 15.570 5.556 -11.780 1.00 96.94 297 TYR A C 1
ATOM 2388 O O . TYR A 1 297 ? 14.350 5.747 -11.798 1.00 96.94 297 TYR A O 1
ATOM 2396 N N . MET A 1 298 ? 16.298 5.809 -10.691 1.00 96.56 298 MET A N 1
ATOM 2397 C CA . MET A 1 298 ? 15.748 6.522 -9.535 1.00 96.56 298 MET A CA 1
ATOM 2398 C C . MET A 1 298 ? 15.258 7.909 -9.964 1.00 96.56 298 MET A C 1
ATOM 2400 O O . MET A 1 298 ? 15.938 8.609 -10.709 1.00 96.56 298 MET A O 1
ATOM 2404 N N . GLY A 1 299 ? 14.090 8.319 -9.484 1.00 97.31 299 GLY A N 1
ATOM 2405 C CA . GLY A 1 299 ? 13.480 9.584 -9.871 1.00 97.31 299 GLY A CA 1
ATOM 2406 C C . GLY A 1 299 ? 12.674 9.523 -11.171 1.00 97.31 299 GLY A C 1
ATOM 2407 O O . GLY A 1 299 ? 12.225 10.565 -11.644 1.00 97.31 299 GLY A O 1
ATOM 2408 N N . THR A 1 300 ? 12.482 8.338 -11.766 1.00 98.00 300 THR A N 1
ATOM 2409 C CA . THR A 1 300 ? 11.835 8.190 -13.080 1.00 98.00 300 THR A CA 1
ATOM 2410 C C . THR A 1 300 ? 10.600 7.287 -13.042 1.00 98.00 300 THR A C 1
ATOM 2412 O O . THR A 1 300 ? 10.334 6.593 -12.059 1.00 98.00 300 THR A O 1
ATOM 2415 N N . THR A 1 301 ? 9.824 7.308 -14.130 1.00 98.38 301 THR A N 1
ATOM 2416 C CA . THR A 1 301 ? 8.735 6.355 -14.385 1.00 98.38 301 THR A CA 1
ATOM 2417 C C . THR A 1 301 ? 9.101 5.468 -15.570 1.00 98.38 301 THR A C 1
ATOM 2419 O O . THR A 1 301 ? 9.392 5.981 -16.650 1.00 98.38 301 THR A O 1
ATOM 2422 N N . LEU A 1 302 ? 9.059 4.148 -15.386 1.00 98.62 302 LEU A N 1
ATOM 2423 C CA . LEU A 1 302 ? 9.347 3.161 -16.429 1.00 98.62 302 LEU A CA 1
ATOM 2424 C C . LEU A 1 302 ? 8.046 2.554 -16.977 1.00 98.62 302 LEU A C 1
ATOM 2426 O O . LEU A 1 302 ? 7.109 2.310 -16.218 1.00 98.62 302 LEU A O 1
ATOM 2430 N N . ASP A 1 303 ? 7.979 2.295 -18.286 1.00 98.38 303 ASP A N 1
ATOM 2431 C CA . ASP A 1 303 ? 6.813 1.642 -18.899 1.00 98.38 303 ASP A CA 1
ATOM 2432 C C . ASP A 1 303 ? 6.815 0.142 -18.575 1.00 98.38 303 ASP A C 1
ATOM 2434 O O . ASP A 1 303 ? 7.647 -0.622 -19.076 1.00 98.38 303 ASP A O 1
ATOM 2438 N N . ALA A 1 304 ? 5.858 -0.300 -17.759 1.00 98.31 304 ALA A N 1
ATOM 2439 C CA . ALA A 1 304 ? 5.739 -1.689 -17.344 1.00 98.31 304 ALA A CA 1
ATOM 2440 C C . ALA A 1 304 ? 5.433 -2.638 -18.503 1.00 98.31 304 ALA A C 1
ATOM 2442 O O . ALA A 1 304 ? 5.638 -3.839 -18.346 1.00 98.31 304 ALA A O 1
ATOM 2443 N N . ARG A 1 305 ? 5.014 -2.161 -19.682 1.00 97.88 305 ARG A N 1
ATOM 2444 C CA . ARG A 1 305 ? 4.860 -3.034 -20.862 1.00 97.88 305 ARG A CA 1
ATOM 2445 C C . ARG A 1 305 ? 6.156 -3.767 -21.222 1.00 97.88 305 ARG A C 1
ATOM 2447 O O . ARG A 1 305 ? 6.097 -4.885 -21.722 1.00 97.88 305 ARG A O 1
ATOM 2454 N N . LEU A 1 306 ? 7.314 -3.195 -20.882 1.00 98.12 306 LEU A N 1
ATOM 2455 C CA . LEU A 1 306 ? 8.625 -3.835 -21.031 1.00 98.12 306 LEU A CA 1
ATOM 2456 C C . LEU A 1 306 ? 8.808 -5.085 -20.150 1.00 98.12 306 LEU A C 1
ATOM 2458 O O . LEU A 1 306 ? 9.704 -5.889 -20.386 1.00 98.12 306 LEU A O 1
ATOM 2462 N N . GLY A 1 307 ? 7.975 -5.267 -19.126 1.00 97.81 307 GLY A N 1
ATOM 2463 C CA . GLY A 1 307 ? 8.033 -6.411 -18.219 1.00 97.81 307 GLY A CA 1
ATOM 2464 C C . GLY A 1 307 ? 7.313 -7.658 -18.727 1.00 97.81 307 GLY A C 1
ATOM 2465 O O . GLY A 1 307 ? 7.368 -8.683 -18.054 1.00 97.81 307 GLY A O 1
ATOM 2466 N N . ILE A 1 308 ? 6.626 -7.601 -19.875 1.00 98.00 308 ILE A N 1
ATOM 2467 C CA . ILE A 1 308 ? 5.962 -8.775 -20.460 1.00 98.00 308 ILE A CA 1
ATOM 2468 C C . ILE A 1 308 ? 7.030 -9.766 -20.940 1.00 98.00 308 ILE A C 1
ATOM 2470 O O . ILE A 1 308 ? 7.732 -9.511 -21.913 1.00 98.00 308 ILE A O 1
ATOM 2474 N N . MET A 1 309 ? 7.135 -10.909 -20.260 1.00 97.38 309 MET A N 1
ATOM 2475 C CA . MET A 1 309 ? 8.071 -11.984 -20.604 1.00 97.38 309 MET A CA 1
ATOM 2476 C C . MET A 1 309 ? 7.528 -12.877 -21.720 1.00 97.38 309 MET A C 1
ATOM 2478 O O . MET A 1 309 ? 8.274 -13.360 -22.567 1.00 97.38 309 MET A O 1
ATOM 2482 N N . TRP A 1 310 ? 6.220 -13.132 -21.702 1.00 96.62 310 TRP A N 1
ATOM 2483 C CA . TRP A 1 310 ? 5.541 -13.924 -22.719 1.00 96.62 310 TRP A CA 1
ATOM 2484 C C . TRP A 1 310 ? 4.055 -13.571 -22.799 1.00 96.62 310 TRP A C 1
ATOM 2486 O O . TRP A 1 310 ? 3.436 -13.135 -21.827 1.00 96.62 310 TRP A O 1
ATOM 2496 N N . ASN A 1 311 ? 3.489 -13.809 -23.980 1.00 96.94 311 ASN A N 1
ATOM 2497 C CA . ASN A 1 311 ? 2.064 -13.754 -24.281 1.00 96.94 311 ASN A CA 1
ATOM 2498 C C . ASN A 1 311 ? 1.701 -15.042 -25.032 1.00 96.94 311 ASN A C 1
ATOM 2500 O O . ASN A 1 311 ? 2.366 -15.384 -26.015 1.00 96.94 311 ASN A O 1
ATOM 2504 N N . LYS A 1 312 ? 0.720 -15.797 -24.531 1.00 96.50 312 LYS A N 1
ATOM 2505 C CA . LYS A 1 312 ? 0.352 -17.121 -25.044 1.00 96.50 312 LYS A CA 1
ATOM 2506 C C . LYS A 1 312 ? -1.151 -17.211 -25.274 1.00 96.50 312 LYS A C 1
ATOM 2508 O O . LYS A 1 312 ? -1.937 -16.837 -24.410 1.00 96.50 312 LYS A O 1
ATOM 2513 N N . THR A 1 313 ? -1.544 -17.756 -26.421 1.00 96.38 313 THR A N 1
ATOM 2514 C CA . THR A 1 313 ? -2.932 -18.137 -26.703 1.00 96.38 313 THR A CA 1
ATOM 2515 C C . THR A 1 313 ? -3.288 -19.401 -25.923 1.00 96.38 313 THR A C 1
ATOM 2517 O O . THR A 1 313 ? -2.496 -20.341 -25.878 1.00 96.38 313 THR A O 1
ATOM 2520 N N . ILE A 1 314 ? -4.479 -19.426 -25.329 1.00 93.88 314 ILE A N 1
ATOM 2521 C CA . ILE A 1 314 ? -5.036 -20.561 -24.583 1.00 93.88 314 ILE A CA 1
ATOM 2522 C C . ILE A 1 314 ? -6.449 -20.887 -25.083 1.00 93.88 314 ILE A C 1
ATOM 2524 O O . ILE A 1 314 ? -7.109 -20.012 -25.655 1.00 93.88 314 ILE A O 1
ATOM 2528 N N . PRO A 1 315 ? -6.943 -22.124 -24.879 1.00 91.88 315 PRO A N 1
ATOM 2529 C CA . PRO A 1 315 ? -8.332 -22.458 -25.167 1.00 91.88 315 PRO A CA 1
ATOM 2530 C C . PRO A 1 315 ? -9.307 -21.516 -24.451 1.00 91.88 315 PRO A C 1
ATOM 2532 O O . PRO A 1 315 ? -9.082 -21.107 -23.311 1.00 91.88 315 PRO A O 1
ATOM 2535 N N . LYS A 1 316 ? -10.405 -21.176 -25.127 1.00 89.94 316 LYS A N 1
ATOM 2536 C CA . LYS A 1 316 ? -11.499 -20.397 -24.535 1.00 89.94 316 LYS A CA 1
ATOM 2537 C C . LYS A 1 316 ? -12.358 -21.300 -23.651 1.00 89.94 316 LYS A C 1
ATOM 2539 O O . LYS A 1 316 ? -12.537 -22.470 -23.974 1.00 89.94 316 LYS A O 1
ATOM 2544 N N . GLY A 1 317 ? -12.921 -20.744 -22.578 1.00 75.75 317 GLY A N 1
ATOM 2545 C CA . GLY A 1 317 ? -13.869 -21.464 -21.717 1.00 75.75 317 GLY A CA 1
ATOM 2546 C C . GLY A 1 317 ? -13.257 -22.600 -20.888 1.00 75.75 317 GLY A C 1
ATOM 2547 O O . GLY A 1 317 ? -13.944 -23.583 -20.627 1.00 75.75 317 GLY A O 1
ATOM 2548 N N . LEU A 1 318 ? -11.982 -22.482 -20.496 1.00 71.69 318 LEU A N 1
ATOM 2549 C CA . LEU A 1 318 ? -11.411 -23.347 -19.456 1.00 71.69 318 LEU A CA 1
ATOM 2550 C C . LEU A 1 318 ? -12.216 -23.176 -18.146 1.00 71.69 318 LEU A C 1
ATOM 2552 O O . LEU A 1 318 ? -12.690 -22.062 -17.903 1.00 71.69 318 LEU A O 1
ATOM 2556 N N . PRO A 1 319 ? -12.418 -24.260 -17.370 1.00 61.41 319 PRO A N 1
ATOM 2557 C CA . PRO A 1 319 ? -13.319 -24.290 -16.214 1.00 61.41 319 PRO A CA 1
ATOM 2558 C C . PRO A 1 319 ? -12.982 -23.284 -15.110 1.00 61.41 319 PRO A C 1
ATOM 2560 O O . PRO A 1 319 ? -11.783 -22.961 -14.933 1.00 61.41 319 PRO A O 1
#

Foldseek 3Di:
DAKDWDKDKDAWDWDAACDQDPVHNVPHGIDIDHIDMDDIDIDGDDPDDDDDDDADDDDPDDDADAAALRNLVVLLCDDDPDQDVVNDFPSHDDDPDDDDHDPDAPADADVDRRHWHQNHGDDPPDDPSSSGIDDPDDPPQCRFAQWDDDPQKIKTWRYTCPCQLVDWTKIWIARNVPRDTQDIDTPNSWGFRYKFFAFADFPQDTDTFIWTWTWDADPNKIKIWTAGPNYRHTWEMEINADDADWDADPRRWIWGWDDDLAQQKIWIFTPQQQVQQVCCVPPNNDDPCNSDRCPVGTVYYTYSVSRTPDMDGHHHPDD

Secondary structure (DSSP, 8-state):
-EEEEE--EE--EEEEESS--SS-TT--EEEEEPPEEPPPEEEEE-SSPPPPPPPPPPPSS---S---TT-GGGGGG---SSPPGGG--TT----SS-----SS-S-SSSSSTT-SSB--S--TTSSS-TTPBS----SS--TTTT-EEETTEEEEESS-STTGGGS--EEEEEETTT--EEEEEEBTTB-EEEEEEEEEE-SS-EEEEEEEEEEEEETTEEEEEEEETTT--EEEEEESPPPSEEEE-TTS-EEEEEEETTTTEEEEEEHHHHHHHHHHHHH-S-SGGGG-SSTTTTT-EEEGGGGEEEEEE--TT--

Sequence (319 aa):
MGTYYFQVHFPGQNYTWRVRTTRAPTLYGTIYYEPSTSEKYALVVQAEPTPKHPGFPLPQEFWTRPVDSQMREWWVAGNWLADPPGLYAPYNVGPETPHLLWAKPLIEGAISPLGGGLVGGYIPDTANVDDKGFETGDAYEGLFGGRVILGGVVYFNRYKADGGTRVEQEVVAVDIRTGEELWVRSWNRTRLVRGQLLYWDSFNYHAVFAYLIATRTVAGVTYWDFYEASTGRWVFSYSNVPSGTVVYGPKGEIIIYTVDLTRGWMTGWNSTHVVTQKRIADYGPTGSRHGSWIREYMGTTLDARLGIMWNKTIPKGLP

pLDDT: mean 82.27, std 15.6, range [36.62, 98.69]

Mean predicted aligned error: 13.87 Å

Radius of gyration: 28.75 Å; Cα contacts (8 Å, |Δi|>4): 594; chains: 1; bounding box: 74×54×71 Å

Nearest PDB structures (foldseek):
  3e0c-assembly1_A  TM=4.890E-01  e=6.014E-03  Homo sapiens
  4my6-assembly1_A  TM=3.655E-01  e=8.423E-01  Homo sapiens
  7lxe-assembly1_A  TM=3.770E-01  e=1.640E+00  Homo sapiens
  4xuu-assembly1_C  TM=4.090E-01  e=4.216E+00  Homo sapiens
  7lxf-assembly1_A  TM=3.575E-01  e=4.980E+00  Homo sapiens

Solvent-accessible surface area (backbone atoms only — not comparable to full-atom values): 18924 Å² total; per-residue (Å²): 118,49,77,46,72,50,65,55,76,45,74,58,43,79,46,70,36,88,60,65,40,93,92,46,64,82,49,57,44,77,42,77,45,76,59,47,67,55,74,74,45,76,46,75,43,66,88,68,78,74,81,69,84,77,77,57,78,80,74,94,60,90,85,84,65,79,49,61,53,84,47,53,69,57,29,35,73,55,46,74,98,60,87,45,80,90,76,52,71,75,73,44,71,80,74,97,65,93,87,82,77,79,94,67,72,84,33,60,53,49,101,47,78,65,32,36,20,50,44,14,20,83,60,87,98,51,84,76,54,28,64,32,54,36,66,82,73,63,90,84,55,47,59,71,55,39,56,36,77,59,96,66,30,40,36,34,32,53,36,44,62,73,66,48,75,80,39,86,26,38,37,36,32,26,35,70,90,76,70,46,73,77,47,77,39,70,59,86,32,34,49,52,62,44,64,40,56,33,54,44,80,46,98,69,39,73,49,72,46,53,33,34,31,30,59,51,72,56,98,90,36,35,31,40,40,36,18,35,62,93,75,61,44,82,39,33,32,32,34,55,52,80,75,57,55,75,48,70,48,101,42,32,39,48,31,35,43,31,77,39,48,88,82,17,35,36,35,42,31,30,57,58,42,21,53,53,47,52,46,31,74,77,63,44,92,65,61,79,71,74,24,45,82,58,73,97,44,62,82,37,72,43,62,31,68,52,9,56,77,48,76,45,81,47,74,60,73,70,132